Protein AF-A0A5N6YHR7-F1 (afdb_monomer_lite)

Sequence (343 aa):
MQEARAFCAVNVSSQAQQYRLMRVLEGVLKAPRHSANFYLGLWSAHRSRVFDTNGAVQSRIARLFQGRKLIEQEFQRFEYAGRVSLIFLTHDIEIIKAQNWKLAPGQSRQHAAVISIADHLNVEPEEIKKEWRRSRNYIRLLEECGPASLLELGTGVNWYWEKALSKQDVTLFIQFYKERKPSFASHTNDLNAVAGEIIIDGMLAYGWTLDAIRTGKTRLCNALAIHCPHLFRSPVTDMASPKILSPERGGLNQSKQSSLNDPPAFRTTVPSAHPNLEHFLGFELSGDWDLYLSHVPSDQHFLDESCLQTYLDSLEMGVSGNCNMELPVLEHSEREDNLQMEL

Structure (mmCIF, N/CA/C/O backbone):
data_AF-A0A5N6YHR7-F1
#
_entry.id   AF-A0A5N6YHR7-F1
#
loop_
_atom_site.group_PDB
_atom_site.id
_atom_site.type_symbol
_atom_site.label_atom_id
_atom_site.label_alt_id
_atom_site.label_comp_id
_atom_site.label_asym_id
_atom_site.label_entity_id
_atom_site.label_seq_id
_atom_site.pdbx_PDB_ins_code
_atom_site.Cartn_x
_atom_site.Cartn_y
_atom_site.Cartn_z
_atom_site.occupancy
_atom_site.B_iso_or_equiv
_atom_site.auth_seq_id
_atom_site.auth_comp_id
_atom_site.auth_asym_id
_atom_site.auth_atom_id
_atom_site.pdbx_PDB_model_num
ATOM 1 N N . MET A 1 1 ? 24.589 14.544 2.698 1.00 83.69 1 MET A N 1
ATOM 2 C CA . MET A 1 1 ? 23.765 15.489 1.895 1.00 83.69 1 MET A CA 1
ATOM 3 C C . MET A 1 1 ? 24.374 16.883 1.745 1.00 83.69 1 MET A C 1
ATOM 5 O O . MET A 1 1 ? 24.333 17.389 0.632 1.00 83.69 1 MET A O 1
ATOM 9 N N . GLN A 1 2 ? 24.911 17.528 2.792 1.00 86.19 2 GLN A N 1
ATOM 10 C CA . GLN A 1 2 ? 25.534 18.861 2.647 1.00 86.19 2 GLN A CA 1
ATOM 11 C C . GLN A 1 2 ? 26.745 18.842 1.694 1.00 86.19 2 GLN A C 1
ATOM 13 O O . GLN A 1 2 ? 26.786 19.634 0.760 1.00 86.19 2 GLN A O 1
ATOM 18 N N . GLU A 1 3 ? 27.647 17.871 1.850 1.00 88.00 3 GLU A N 1
ATOM 19 C CA . GLU A 1 3 ? 28.802 17.655 0.958 1.00 88.00 3 GLU A CA 1
ATOM 20 C C . GLU A 1 3 ? 28.390 17.481 -0.512 1.00 88.00 3 GLU A C 1
ATOM 22 O O . GLU A 1 3 ? 28.950 18.126 -1.391 1.00 88.00 3 GLU A O 1
ATOM 27 N N . ALA A 1 4 ? 27.348 16.685 -0.780 1.00 87.56 4 ALA A N 1
ATOM 28 C CA . ALA A 1 4 ? 26.799 16.497 -2.126 1.00 87.56 4 ALA A CA 1
ATOM 29 C C . ALA A 1 4 ? 26.308 17.817 -2.753 1.00 87.56 4 ALA A C 1
ATOM 31 O O . ALA A 1 4 ? 26.563 18.069 -3.928 1.00 87.56 4 ALA A O 1
ATOM 32 N N . ARG A 1 5 ? 25.663 18.694 -1.964 1.00 87.25 5 ARG A N 1
ATOM 33 C CA . ARG A 1 5 ? 25.255 20.032 -2.433 1.00 87.25 5 ARG A CA 1
ATOM 34 C C . ARG A 1 5 ? 26.459 20.914 -2.743 1.00 87.25 5 ARG A C 1
ATOM 36 O O . ARG A 1 5 ? 26.459 21.559 -3.785 1.00 87.25 5 ARG A O 1
ATOM 43 N N . ALA A 1 6 ? 27.473 20.925 -1.876 1.00 89.75 6 ALA A N 1
ATOM 44 C CA . ALA A 1 6 ? 28.703 21.681 -2.106 1.00 89.75 6 ALA A CA 1
ATOM 45 C C . ALA A 1 6 ? 29.429 21.193 -3.374 1.00 89.75 6 ALA A C 1
ATOM 47 O O . ALA A 1 6 ? 29.800 22.001 -4.221 1.00 89.75 6 ALA A O 1
ATOM 48 N N . PHE A 1 7 ? 29.535 19.874 -3.557 1.00 90.88 7 PHE A N 1
ATOM 49 C CA . PHE A 1 7 ? 30.111 19.263 -4.752 1.00 90.88 7 PHE A CA 1
ATOM 50 C C . PHE A 1 7 ? 29.360 19.673 -6.029 1.00 90.88 7 PHE A C 1
ATOM 52 O O . PHE A 1 7 ? 29.988 20.142 -6.978 1.00 90.88 7 PHE A O 1
ATOM 59 N N . CYS A 1 8 ? 28.027 19.565 -6.057 1.00 91.69 8 CYS A N 1
ATOM 60 C CA . CYS A 1 8 ? 27.238 19.993 -7.215 1.00 91.69 8 CYS A CA 1
ATOM 61 C C . CYS A 1 8 ? 27.333 21.504 -7.475 1.00 91.69 8 CYS A C 1
ATOM 63 O O . CYS A 1 8 ? 27.450 21.896 -8.629 1.00 91.69 8 CYS A O 1
ATOM 65 N N . ALA A 1 9 ? 27.320 22.345 -6.437 1.00 88.25 9 ALA A N 1
ATOM 66 C CA . ALA A 1 9 ? 27.404 23.799 -6.592 1.00 88.25 9 ALA A CA 1
ATOM 67 C C . ALA A 1 9 ? 28.749 24.268 -7.178 1.00 88.25 9 ALA A C 1
ATOM 69 O O . ALA A 1 9 ? 28.775 25.238 -7.928 1.00 88.25 9 ALA A O 1
ATOM 70 N N . VAL A 1 10 ? 29.851 23.574 -6.866 1.00 93.81 10 VAL A N 1
ATOM 71 C CA . VAL A 1 10 ? 31.190 23.877 -7.406 1.00 93.81 10 VAL A CA 1
ATOM 72 C C . VAL A 1 10 ? 31.374 23.351 -8.834 1.00 93.81 10 VAL A C 1
ATOM 74 O O . VAL A 1 10 ? 32.017 24.008 -9.645 1.00 93.81 10 VAL A O 1
ATOM 77 N N . ASN A 1 11 ? 30.824 22.175 -9.155 1.00 92.50 11 ASN A N 1
ATOM 78 C CA . ASN A 1 11 ? 31.124 21.470 -10.411 1.00 92.50 11 ASN A CA 1
ATOM 79 C C . ASN A 1 11 ? 30.055 21.631 -11.508 1.00 92.50 11 ASN A C 1
ATOM 81 O O . ASN A 1 11 ? 30.235 21.117 -12.610 1.00 92.50 11 ASN A O 1
ATOM 85 N N . VAL A 1 12 ? 28.921 22.282 -11.225 1.00 92.31 12 VAL A N 1
ATOM 86 C CA . VAL A 1 12 ? 27.776 22.352 -12.147 1.00 92.31 12 VAL A CA 1
ATOM 87 C C . VAL A 1 12 ? 27.151 23.742 -12.121 1.00 92.31 12 VAL A C 1
ATOM 89 O O . VAL A 1 12 ? 26.462 24.096 -11.171 1.00 92.31 12 VAL A O 1
ATOM 92 N N . SER A 1 13 ? 27.318 24.517 -13.192 1.00 89.25 13 SER A N 1
ATOM 93 C CA . SER A 1 13 ? 26.805 25.896 -13.263 1.00 89.25 13 SER A CA 1
ATOM 94 C C . SER A 1 13 ? 25.283 25.984 -13.454 1.00 89.25 13 SER A C 1
ATOM 96 O O . SER A 1 13 ? 24.659 26.955 -13.036 1.00 89.25 13 SER A O 1
ATOM 98 N N . SER A 1 14 ? 24.658 24.982 -14.086 1.00 94.31 14 SER A N 1
ATOM 99 C CA . SER A 1 14 ? 23.214 24.988 -14.364 1.00 94.31 14 SER A CA 1
ATOM 100 C C . SER A 1 14 ? 22.398 24.535 -13.152 1.00 94.31 14 SER A C 1
ATOM 102 O O . SER A 1 14 ? 22.475 23.376 -12.743 1.00 94.31 14 SER A O 1
ATOM 104 N N . GLN A 1 15 ? 21.534 25.408 -12.627 1.00 89.50 15 GLN A N 1
ATOM 105 C CA . GLN A 1 15 ? 20.644 25.100 -11.499 1.00 89.50 15 GLN A CA 1
ATOM 106 C C . GLN A 1 15 ? 19.708 23.906 -11.784 1.00 89.50 15 GLN A C 1
ATOM 108 O O . GLN A 1 15 ? 19.467 23.078 -10.905 1.00 89.50 15 GLN A O 1
ATOM 113 N N . ALA A 1 16 ? 19.227 23.757 -13.024 1.00 91.12 16 ALA A N 1
ATOM 114 C CA . ALA A 1 16 ? 18.403 22.613 -13.428 1.00 91.12 16 ALA A CA 1
ATOM 115 C C . ALA A 1 16 ? 19.199 21.293 -13.429 1.00 91.12 16 ALA A C 1
ATOM 117 O O . ALA A 1 16 ? 18.682 20.243 -13.044 1.00 91.12 16 ALA A O 1
ATOM 118 N N . GLN A 1 17 ? 20.476 21.338 -13.821 1.00 90.88 17 GLN A N 1
ATOM 119 C CA . GLN A 1 17 ? 21.367 20.178 -13.770 1.00 90.88 17 GLN A CA 1
ATOM 120 C C . GLN A 1 17 ? 21.782 19.847 -12.329 1.00 90.88 17 GLN A C 1
ATOM 122 O O . GLN A 1 17 ? 21.761 18.672 -11.964 1.00 90.88 17 GLN A O 1
ATOM 127 N N . GLN A 1 18 ? 22.062 20.855 -11.490 1.00 90.38 18 GLN A N 1
ATOM 128 C CA . GLN A 1 18 ? 22.261 20.677 -10.046 1.00 90.38 18 GLN A CA 1
ATOM 129 C C . GLN A 1 18 ? 21.050 19.978 -9.414 1.00 90.38 18 GLN A C 1
ATOM 131 O O . GLN A 1 18 ? 21.225 18.998 -8.698 1.00 90.38 18 GLN A O 1
ATOM 136 N N . TYR A 1 19 ? 19.822 20.422 -9.713 1.00 87.50 19 TYR A N 1
ATOM 137 C CA . TYR A 1 19 ? 18.599 19.799 -9.193 1.00 87.50 19 TYR A CA 1
ATOM 138 C C . TYR A 1 19 ? 18.493 18.314 -9.575 1.00 87.50 19 TYR A C 1
ATOM 140 O O . TYR A 1 19 ? 18.288 17.466 -8.702 1.00 87.50 19 TYR A O 1
ATOM 148 N N . ARG A 1 20 ? 18.694 17.977 -10.859 1.00 90.81 20 ARG A N 1
ATOM 149 C CA . ARG A 1 20 ? 18.670 16.582 -11.337 1.00 90.81 20 ARG A CA 1
ATOM 150 C C . ARG A 1 20 ? 19.750 15.721 -10.675 1.00 90.81 20 ARG A C 1
ATOM 152 O O . ARG A 1 20 ? 19.450 14.628 -10.204 1.00 90.81 20 ARG A O 1
ATOM 159 N N . LEU A 1 21 ? 20.984 16.216 -10.571 1.00 91.19 21 LEU A N 1
ATOM 160 C CA . LEU A 1 21 ? 22.074 15.491 -9.910 1.00 91.19 21 LEU A CA 1
ATOM 161 C C . LEU A 1 21 ? 21.823 15.313 -8.411 1.00 91.19 21 LEU A C 1
ATOM 163 O O . LEU A 1 21 ? 22.047 14.227 -7.882 1.00 91.19 21 LEU A O 1
ATOM 167 N N . MET A 1 22 ? 21.281 16.326 -7.732 1.00 91.38 22 MET A N 1
ATOM 168 C CA . MET A 1 22 ? 20.913 16.219 -6.322 1.00 91.38 22 MET A CA 1
ATOM 169 C C . MET A 1 22 ? 19.834 15.157 -6.076 1.00 91.38 22 MET A C 1
ATOM 171 O O . MET A 1 22 ? 19.934 14.452 -5.075 1.00 91.38 22 MET A O 1
ATOM 175 N N . ARG A 1 23 ? 18.860 14.981 -6.983 1.00 86.00 23 ARG A N 1
ATOM 176 C CA . ARG A 1 23 ? 17.868 13.885 -6.912 1.00 86.00 23 ARG A CA 1
ATOM 177 C C . ARG A 1 23 ? 18.514 12.498 -7.020 1.00 86.00 23 ARG A C 1
ATOM 179 O O . ARG A 1 23 ? 18.159 11.601 -6.254 1.00 86.00 23 ARG A O 1
ATOM 186 N N . VAL A 1 24 ? 19.477 12.327 -7.932 1.00 90.50 24 VAL A N 1
ATOM 187 C CA . VAL A 1 24 ? 20.220 11.063 -8.107 1.00 90.50 24 VAL A CA 1
ATOM 188 C C . VAL A 1 24 ? 21.101 10.773 -6.889 1.00 90.50 24 VAL A C 1
ATOM 190 O O . VAL A 1 24 ? 21.035 9.680 -6.330 1.00 90.50 24 VAL A O 1
ATOM 193 N N . LEU A 1 25 ? 21.875 11.759 -6.424 1.00 91.12 25 LEU A N 1
ATOM 194 C CA . LEU A 1 25 ? 22.736 11.627 -5.244 1.00 91.12 25 LEU A CA 1
ATOM 195 C C . LEU A 1 25 ? 21.926 11.355 -3.972 1.00 91.12 25 LEU A C 1
ATOM 197 O O . LEU A 1 25 ? 22.336 10.538 -3.152 1.00 91.12 25 LEU A O 1
ATOM 201 N N . GLU A 1 26 ? 20.762 11.987 -3.814 1.00 87.75 26 GLU A N 1
ATOM 202 C CA . GLU A 1 26 ? 19.839 11.696 -2.716 1.00 87.75 26 GLU A CA 1
ATOM 203 C C . GLU A 1 26 ? 19.343 10.243 -2.750 1.00 87.75 26 GLU A C 1
ATOM 205 O O . GLU A 1 26 ? 19.260 9.615 -1.697 1.00 87.75 26 GLU A O 1
ATOM 210 N N . GLY A 1 27 ? 19.083 9.694 -3.942 1.00 84.75 27 GLY A N 1
ATOM 211 C CA . GLY A 1 27 ? 18.773 8.275 -4.130 1.00 84.75 27 GLY A CA 1
ATOM 212 C C . GLY A 1 27 ? 19.913 7.368 -3.686 1.00 84.75 27 GLY A C 1
ATOM 213 O O . GLY A 1 27 ? 19.742 6.567 -2.775 1.00 84.75 27 GLY A O 1
ATOM 214 N N . VAL A 1 28 ? 21.106 7.543 -4.262 1.00 88.38 28 VAL A N 1
ATOM 215 C CA . VAL A 1 28 ? 22.291 6.712 -3.962 1.00 88.38 28 VAL A CA 1
ATOM 216 C C . VAL A 1 28 ? 22.690 6.765 -2.480 1.00 88.38 28 VAL A C 1
ATOM 218 O O . VAL A 1 28 ? 23.131 5.761 -1.917 1.00 88.38 28 VAL A O 1
ATOM 221 N N . LEU A 1 29 ? 22.543 7.923 -1.830 1.00 86.88 29 LEU A N 1
ATOM 222 C CA . LEU A 1 29 ? 22.877 8.092 -0.414 1.00 86.88 29 LEU A CA 1
ATOM 223 C C . LEU A 1 29 ? 21.841 7.476 0.532 1.00 86.88 29 LEU A C 1
ATOM 225 O O . LEU A 1 29 ? 22.218 7.073 1.630 1.00 86.88 29 LEU A O 1
ATOM 229 N N . LYS A 1 30 ? 20.569 7.398 0.128 1.00 84.56 30 LYS A N 1
ATOM 230 C CA . LYS A 1 30 ? 19.500 6.789 0.932 1.00 84.56 30 LYS A CA 1
ATOM 231 C C . LYS A 1 30 ? 19.239 5.317 0.599 1.00 84.56 30 LYS A C 1
ATOM 233 O O . LYS A 1 30 ? 18.628 4.642 1.415 1.00 84.56 30 LYS A O 1
ATOM 238 N N . ALA A 1 31 ? 19.671 4.831 -0.566 1.00 85.56 31 ALA A N 1
ATOM 239 C CA . ALA A 1 31 ? 19.381 3.484 -1.055 1.00 85.56 31 ALA A CA 1
ATOM 240 C C . ALA A 1 31 ? 19.722 2.392 -0.014 1.00 85.56 31 ALA A C 1
ATOM 242 O O . ALA A 1 31 ? 20.832 2.417 0.539 1.00 85.56 31 ALA A O 1
ATOM 243 N N . PRO A 1 32 ? 18.817 1.419 0.230 1.00 84.44 32 PRO A N 1
ATOM 244 C CA . PRO A 1 32 ? 19.073 0.308 1.139 1.00 84.44 32 PRO A CA 1
ATOM 245 C C . PRO A 1 32 ? 20.357 -0.449 0.781 1.00 84.44 32 PRO A C 1
ATOM 247 O O . PRO A 1 32 ? 20.644 -0.738 -0.384 1.00 84.44 32 PRO A O 1
ATOM 250 N N . ARG A 1 33 ? 21.156 -0.772 1.801 1.00 88.31 33 ARG A N 1
ATOM 251 C CA . ARG A 1 33 ? 22.432 -1.481 1.643 1.00 88.31 33 ARG A CA 1
ATOM 252 C C . ARG A 1 33 ? 22.211 -2.981 1.791 1.00 88.31 33 ARG A C 1
ATOM 254 O O . ARG A 1 33 ? 22.349 -3.531 2.877 1.00 88.31 33 ARG A O 1
ATOM 261 N N . HIS A 1 34 ? 21.860 -3.631 0.686 1.00 88.69 34 HIS A N 1
ATOM 262 C CA . HIS A 1 34 ? 21.713 -5.083 0.647 1.00 88.69 34 HIS A CA 1
ATOM 263 C C . HIS A 1 34 ? 23.073 -5.800 0.674 1.00 88.69 34 HIS A C 1
ATOM 265 O O . HIS A 1 34 ? 24.096 -5.264 0.240 1.00 88.69 34 HIS A O 1
ATOM 271 N N . SER A 1 35 ? 23.083 -7.036 1.177 1.00 90.75 35 SER A N 1
ATOM 272 C CA . SER A 1 35 ? 24.271 -7.896 1.201 1.00 90.75 35 SER A CA 1
ATOM 273 C C . SER A 1 35 ? 24.615 -8.434 -0.195 1.00 90.75 35 SER A C 1
ATOM 275 O O . SER A 1 35 ? 23.770 -8.471 -1.088 1.00 90.75 35 SER A O 1
ATOM 277 N N . ALA A 1 36 ? 25.843 -8.928 -0.390 1.00 89.56 36 ALA A N 1
ATOM 278 C CA . ALA A 1 36 ? 26.239 -9.567 -1.652 1.00 89.56 36 ALA A CA 1
ATOM 279 C C . ALA A 1 36 ? 25.299 -10.727 -2.050 1.00 89.56 36 ALA A C 1
ATOM 281 O O . ALA A 1 36 ? 24.962 -10.875 -3.223 1.00 89.56 36 ALA A O 1
ATOM 282 N N . ASN A 1 37 ? 24.811 -11.496 -1.068 1.00 86.31 37 ASN A N 1
ATOM 283 C CA . ASN A 1 37 ? 23.910 -12.631 -1.285 1.00 86.31 37 ASN A CA 1
ATOM 284 C C . ASN A 1 37 ? 22.562 -12.220 -1.898 1.00 86.31 37 ASN A C 1
ATOM 286 O O . ASN A 1 37 ? 22.027 -12.962 -2.718 1.00 86.31 37 ASN A O 1
ATOM 290 N N . PHE A 1 38 ? 22.048 -11.031 -1.567 1.00 86.25 38 PHE A N 1
ATOM 291 C CA . PHE A 1 38 ? 20.840 -10.485 -2.194 1.00 86.25 38 PHE A CA 1
ATOM 292 C C . PHE A 1 38 ? 21.028 -10.326 -3.711 1.00 86.25 38 PHE A C 1
ATOM 294 O O . PHE A 1 38 ? 20.208 -10.790 -4.499 1.00 86.25 38 PHE A O 1
ATOM 301 N N . TYR A 1 39 ? 22.160 -9.755 -4.135 1.00 85.31 39 TYR A N 1
ATOM 302 C CA . TYR A 1 39 ? 22.472 -9.563 -5.555 1.00 85.31 39 TYR A CA 1
ATOM 303 C C . TYR A 1 39 ? 22.789 -10.875 -6.288 1.00 85.31 39 TYR A C 1
ATOM 305 O O . TYR A 1 39 ? 22.445 -11.011 -7.461 1.00 85.31 39 TYR A O 1
ATOM 313 N N . LEU A 1 40 ? 23.375 -11.870 -5.609 1.00 83.81 40 LEU A N 1
ATOM 314 C CA . LEU A 1 40 ? 23.537 -13.226 -6.161 1.00 83.81 40 LEU A CA 1
ATOM 315 C C . LEU A 1 40 ? 22.180 -13.906 -6.441 1.00 83.81 40 LEU A C 1
ATOM 317 O O . LEU A 1 40 ? 22.086 -14.743 -7.339 1.00 83.81 40 LEU A O 1
ATOM 321 N N . GLY A 1 41 ? 21.124 -13.517 -5.718 1.00 79.12 41 GLY A N 1
ATOM 322 C CA . GLY A 1 41 ? 19.752 -13.986 -5.921 1.00 79.12 41 GLY A CA 1
ATOM 323 C C . GLY A 1 41 ? 19.056 -13.454 -7.182 1.00 79.12 41 GLY A C 1
ATOM 324 O O . GLY A 1 41 ? 18.096 -14.073 -7.645 1.00 79.12 41 GLY A O 1
ATOM 325 N N . LEU A 1 42 ? 19.547 -12.352 -7.772 1.00 79.00 42 LEU A N 1
ATOM 326 C CA . LEU A 1 42 ? 18.845 -11.562 -8.801 1.00 79.00 42 LEU A CA 1
ATOM 327 C C . LEU A 1 42 ? 18.339 -12.390 -9.995 1.00 79.00 42 LEU A C 1
ATOM 329 O O . LEU A 1 42 ? 17.267 -12.123 -10.532 1.00 79.00 42 LEU A O 1
ATOM 333 N N . TRP A 1 43 ? 19.101 -13.410 -10.398 1.00 78.06 43 TRP A N 1
ATOM 334 C CA . TRP A 1 43 ? 18.771 -14.274 -11.533 1.00 78.06 43 TRP A CA 1
ATOM 335 C C . TRP A 1 43 ? 18.458 -15.722 -11.151 1.00 78.06 43 TRP A C 1
ATOM 337 O O . TRP A 1 43 ? 18.248 -16.524 -12.056 1.00 78.06 43 TRP A O 1
ATOM 347 N N . SER A 1 44 ? 18.462 -16.099 -9.868 1.00 67.62 44 SER A N 1
ATOM 348 C CA . SER A 1 44 ? 18.310 -17.506 -9.460 1.00 67.62 44 SER A CA 1
ATOM 349 C C . SER A 1 44 ? 16.863 -17.880 -9.136 1.00 67.62 44 SER A C 1
ATOM 351 O O . SER A 1 44 ? 16.383 -18.896 -9.633 1.00 67.62 44 SER A O 1
ATOM 353 N N . ALA A 1 45 ? 16.139 -17.046 -8.382 1.00 63.91 45 ALA A N 1
ATOM 354 C CA . ALA A 1 45 ? 14.792 -17.368 -7.899 1.00 63.91 45 ALA A CA 1
ATOM 355 C C . ALA A 1 45 ? 13.733 -17.470 -9.016 1.00 63.91 45 ALA A C 1
ATOM 357 O O . ALA A 1 45 ? 12.791 -18.259 -8.923 1.00 63.91 45 ALA A O 1
ATOM 358 N N . HIS A 1 46 ? 13.870 -16.670 -10.081 1.00 68.38 46 HIS A N 1
ATOM 359 C CA 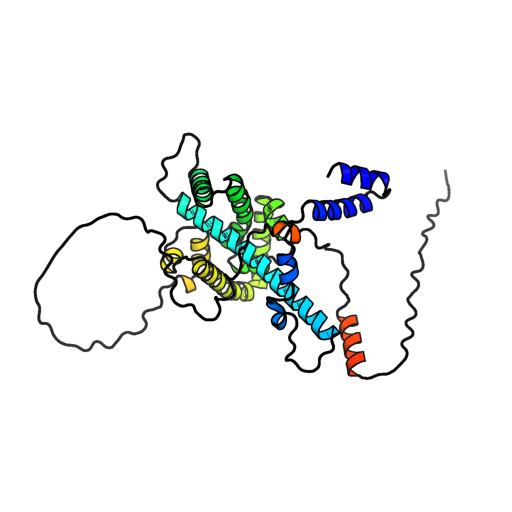. HIS A 1 46 ? 12.824 -16.495 -11.101 1.00 68.38 46 HIS A CA 1
ATOM 360 C C . HIS A 1 46 ? 13.334 -16.604 -12.547 1.00 68.38 46 HIS A C 1
ATOM 362 O O . HIS A 1 46 ? 12.651 -16.167 -13.472 1.00 68.38 46 HIS A O 1
ATOM 368 N N . ARG A 1 47 ? 14.508 -17.216 -12.777 1.00 76.19 47 ARG A N 1
ATOM 369 C CA . ARG A 1 47 ? 15.153 -17.270 -14.106 1.00 76.19 47 ARG A CA 1
ATOM 370 C C . ARG A 1 47 ? 14.222 -17.731 -15.225 1.00 76.19 47 ARG A C 1
ATOM 372 O O . ARG A 1 47 ? 14.119 -17.060 -16.242 1.00 76.19 47 ARG A O 1
ATOM 379 N N . SER A 1 48 ? 13.555 -18.863 -15.012 1.00 75.50 48 SER A N 1
ATOM 380 C CA . SER A 1 48 ? 12.638 -19.500 -15.964 1.00 75.50 48 SER A CA 1
ATOM 381 C C . SER A 1 48 ? 11.290 -18.788 -16.086 1.00 75.50 48 SER A C 1
ATOM 383 O O . SER A 1 48 ? 10.574 -19.026 -17.049 1.00 75.50 48 SER A O 1
ATOM 385 N N . ARG A 1 49 ? 10.943 -17.914 -15.130 1.00 71.69 49 ARG A N 1
ATOM 386 C CA . ARG A 1 49 ? 9.727 -17.084 -15.165 1.00 71.69 49 ARG A CA 1
ATOM 387 C C . ARG A 1 49 ? 9.946 -15.802 -15.955 1.00 71.69 49 ARG A C 1
ATOM 389 O O . ARG A 1 49 ? 9.067 -15.388 -16.692 1.00 71.69 49 ARG A O 1
ATOM 396 N N . VAL A 1 50 ? 11.119 -15.189 -15.798 1.00 76.38 50 VAL A N 1
ATOM 397 C CA . VAL A 1 50 ? 11.497 -13.943 -16.478 1.00 76.38 50 VAL A CA 1
ATOM 398 C C . VAL A 1 50 ? 12.008 -14.219 -17.893 1.00 76.38 50 VAL A C 1
ATOM 400 O O . VAL A 1 50 ? 11.643 -13.524 -18.834 1.00 76.38 50 VAL A O 1
ATOM 403 N N . PHE A 1 51 ? 12.848 -15.239 -18.063 1.00 78.56 51 PHE A N 1
ATOM 404 C CA . PHE A 1 51 ? 13.444 -15.607 -19.343 1.00 78.56 51 PHE A CA 1
ATOM 405 C C . PHE A 1 51 ? 13.101 -17.060 -19.667 1.00 78.56 51 PHE A C 1
ATOM 407 O O . PHE A 1 51 ? 13.939 -17.951 -19.512 1.00 78.56 51 PHE A O 1
ATOM 414 N N . ASP A 1 52 ? 11.863 -17.289 -20.108 1.00 68.50 52 ASP A N 1
ATOM 415 C CA . ASP A 1 52 ? 11.439 -18.609 -20.571 1.00 68.50 52 ASP A CA 1
ATOM 416 C C . ASP A 1 52 ? 12.357 -19.110 -21.700 1.00 68.50 52 ASP A C 1
ATOM 418 O O . ASP A 1 52 ? 12.685 -18.394 -22.653 1.00 68.50 52 ASP A O 1
ATOM 422 N N . THR A 1 53 ? 12.807 -20.353 -21.557 1.00 64.69 53 THR A N 1
ATOM 423 C CA . THR A 1 53 ? 13.667 -21.067 -22.506 1.00 64.69 53 THR A CA 1
ATOM 424 C C . THR A 1 53 ? 12.909 -22.105 -23.326 1.00 64.69 53 THR A C 1
ATOM 426 O O . THR A 1 53 ? 13.514 -22.713 -24.204 1.00 64.69 53 THR A O 1
ATOM 429 N N . ASN A 1 54 ? 11.625 -22.328 -23.033 1.00 61.34 54 ASN A N 1
ATOM 430 C CA . ASN A 1 54 ? 10.850 -23.462 -23.534 1.00 61.34 54 ASN A CA 1
ATOM 431 C C . ASN A 1 54 ? 9.927 -23.099 -24.711 1.00 61.34 54 ASN A C 1
ATOM 433 O O . ASN A 1 54 ? 9.403 -23.994 -25.373 1.00 61.34 54 ASN A O 1
ATOM 437 N N . GLY A 1 55 ? 9.744 -21.807 -24.999 1.00 58.19 55 GLY A N 1
ATOM 438 C CA . GLY A 1 55 ? 9.143 -21.342 -26.248 1.00 58.19 55 GLY A CA 1
ATOM 439 C C . GLY A 1 55 ? 9.996 -21.657 -27.488 1.00 58.19 55 GLY A C 1
ATOM 440 O O . GLY A 1 55 ? 11.169 -22.022 -27.392 1.00 58.19 55 GLY A O 1
ATOM 441 N N . ALA A 1 56 ? 9.405 -21.469 -28.676 1.00 60.69 56 ALA A N 1
ATOM 442 C CA . ALA A 1 56 ? 10.105 -21.546 -29.965 1.00 60.69 56 ALA A CA 1
ATOM 443 C C . ALA A 1 56 ? 11.377 -20.672 -29.985 1.00 60.69 56 ALA A C 1
ATOM 445 O O . ALA A 1 56 ? 11.525 -19.790 -29.140 1.00 60.69 56 ALA A O 1
ATOM 446 N N . VAL A 1 57 ? 12.284 -20.892 -30.952 1.00 63.81 57 VAL A N 1
ATOM 447 C CA . VAL A 1 57 ? 13.624 -20.262 -31.030 1.00 63.81 57 VAL A CA 1
ATOM 448 C C . VAL A 1 57 ? 13.551 -18.741 -31.256 1.00 63.81 57 VAL A C 1
ATOM 450 O O . VAL A 1 57 ? 13.895 -18.208 -32.306 1.00 63.81 57 VAL A O 1
ATOM 453 N N . GLN A 1 58 ? 13.123 -18.017 -30.228 1.00 66.06 58 GLN A N 1
ATOM 454 C CA . GLN A 1 58 ? 13.135 -16.571 -30.160 1.00 66.06 58 GLN A CA 1
ATOM 455 C C . GLN A 1 58 ? 14.584 -16.090 -30.121 1.00 66.06 58 GLN A C 1
ATOM 457 O O . GLN A 1 58 ? 15.466 -16.727 -29.524 1.00 66.06 58 GLN A O 1
ATOM 462 N N . SER A 1 59 ? 14.839 -14.924 -30.710 1.00 80.25 59 SER A N 1
ATOM 463 C CA . SER A 1 59 ? 16.144 -14.288 -30.587 1.00 80.25 59 SER A CA 1
ATOM 464 C C . SER A 1 59 ? 16.458 -13.993 -29.111 1.00 80.25 59 SER A C 1
ATOM 466 O O . SER A 1 59 ? 15.569 -13.796 -28.276 1.00 80.25 59 SER A O 1
ATOM 468 N N . ARG A 1 60 ? 17.751 -13.921 -28.767 1.00 84.44 60 ARG A N 1
ATOM 469 C CA . ARG A 1 60 ? 18.192 -13.494 -27.424 1.00 84.44 60 ARG A CA 1
ATOM 470 C C . ARG A 1 60 ? 17.607 -12.124 -27.042 1.00 84.44 60 ARG A C 1
ATOM 472 O O . ARG A 1 60 ? 17.371 -11.872 -25.866 1.00 84.44 60 ARG A O 1
ATOM 479 N N . ILE A 1 61 ? 17.382 -11.264 -28.037 1.00 85.00 61 ILE A N 1
ATOM 480 C CA . ILE A 1 61 ? 16.817 -9.921 -27.881 1.00 85.00 61 ILE A CA 1
ATOM 481 C C . ILE A 1 61 ? 15.324 -10.004 -27.537 1.00 85.00 61 ILE A C 1
ATOM 483 O O . ILE A 1 61 ? 14.908 -9.385 -26.562 1.00 85.00 61 ILE A O 1
ATOM 487 N N . ALA A 1 62 ? 14.539 -10.821 -28.247 1.00 83.94 62 ALA A N 1
ATOM 488 C CA . ALA A 1 62 ? 13.114 -11.005 -27.963 1.00 83.94 62 ALA A CA 1
ATOM 489 C C . ALA A 1 62 ? 12.871 -11.501 -26.524 1.00 83.94 62 ALA A C 1
ATOM 491 O O . ALA A 1 62 ? 12.097 -10.886 -25.789 1.00 83.94 62 ALA A O 1
ATOM 492 N N . ARG A 1 63 ? 13.627 -12.515 -26.065 1.00 84.75 63 ARG A N 1
ATOM 493 C CA . ARG A 1 63 ? 13.573 -12.969 -24.660 1.00 84.75 63 ARG A CA 1
ATOM 494 C C . ARG A 1 63 ? 13.931 -11.866 -23.660 1.00 84.75 63 ARG A C 1
ATOM 496 O O . ARG A 1 63 ? 13.304 -11.785 -22.609 1.00 84.75 63 ARG A O 1
ATOM 503 N N . LEU A 1 64 ? 14.911 -11.010 -23.967 1.00 85.75 64 LEU A N 1
ATOM 504 C CA . LEU A 1 64 ? 15.279 -9.888 -23.096 1.00 85.75 64 LEU A CA 1
ATOM 505 C C . LEU A 1 64 ? 14.143 -8.861 -22.982 1.00 85.75 64 LEU A C 1
ATOM 507 O O . LEU A 1 64 ? 13.811 -8.450 -21.872 1.00 85.75 64 LEU A O 1
ATOM 511 N N . PHE A 1 65 ? 13.536 -8.456 -24.100 1.00 87.25 65 PHE A N 1
ATOM 512 C CA . PHE A 1 65 ? 12.416 -7.509 -24.088 1.00 87.25 65 PHE A CA 1
ATOM 513 C C . PHE A 1 65 ? 11.186 -8.081 -23.376 1.00 87.25 65 PHE A C 1
ATOM 515 O O . PHE A 1 65 ? 10.591 -7.382 -22.555 1.00 87.25 65 PHE A O 1
ATOM 522 N N . GLN A 1 66 ? 10.849 -9.353 -23.612 1.00 85.81 66 GLN A N 1
ATOM 523 C CA . GLN A 1 66 ? 9.740 -10.004 -22.916 1.00 85.81 66 GLN A CA 1
ATOM 524 C C . GLN A 1 66 ? 10.007 -10.129 -21.410 1.00 85.81 66 GLN A C 1
ATOM 526 O O . GLN A 1 66 ? 9.148 -9.774 -20.607 1.00 85.81 66 GLN A O 1
ATOM 531 N N . GLY A 1 67 ? 11.216 -10.533 -21.010 1.00 86.12 67 GLY A N 1
ATOM 532 C CA . GLY A 1 67 ? 11.588 -10.601 -19.596 1.00 86.12 67 GLY A CA 1
ATOM 533 C C . GLY A 1 67 ? 11.578 -9.242 -18.899 1.00 86.12 67 GLY A C 1
ATOM 534 O O . GLY A 1 67 ? 11.143 -9.151 -17.754 1.00 86.12 67 GLY A O 1
ATOM 535 N N . ARG A 1 68 ? 11.953 -8.156 -19.592 1.00 88.31 68 ARG A N 1
ATOM 536 C CA . ARG A 1 68 ? 11.782 -6.791 -19.066 1.00 88.31 68 ARG A CA 1
ATOM 537 C C . ARG A 1 68 ? 10.309 -6.434 -18.842 1.00 88.31 68 ARG A C 1
ATOM 539 O O . ARG A 1 68 ? 10.004 -5.877 -17.794 1.00 88.31 68 ARG A O 1
ATOM 546 N N . LYS A 1 69 ? 9.406 -6.779 -19.772 1.00 87.88 69 LYS A N 1
ATOM 547 C CA . LYS A 1 69 ? 7.954 -6.574 -19.592 1.00 87.88 69 LYS A CA 1
ATOM 548 C C . LYS A 1 69 ? 7.406 -7.371 -18.399 1.00 87.88 69 LYS A C 1
ATOM 550 O O . LYS A 1 69 ? 6.578 -6.849 -17.665 1.00 87.88 69 LYS A O 1
ATOM 555 N N . LEU A 1 70 ? 7.892 -8.594 -18.174 1.00 87.38 70 LEU A N 1
ATOM 556 C CA . LEU A 1 70 ? 7.487 -9.421 -17.030 1.00 87.38 70 LEU A CA 1
ATOM 557 C C . LEU A 1 70 ? 8.004 -8.870 -15.690 1.00 87.38 70 LEU A C 1
ATOM 559 O O . LEU A 1 70 ? 7.236 -8.802 -14.739 1.00 87.38 70 LEU A O 1
ATOM 563 N N . ILE A 1 71 ? 9.265 -8.421 -15.617 1.00 87.75 71 ILE A N 1
ATOM 564 C CA . ILE A 1 71 ? 9.808 -7.746 -14.419 1.00 87.75 71 ILE A CA 1
ATOM 565 C C . ILE A 1 71 ? 8.971 -6.509 -14.072 1.00 87.75 71 ILE A C 1
ATOM 567 O O . ILE A 1 71 ? 8.622 -6.315 -12.911 1.00 87.75 71 ILE A O 1
ATOM 571 N N . GLU A 1 72 ? 8.630 -5.699 -15.076 1.00 87.38 72 GLU A N 1
ATOM 572 C CA . GLU A 1 72 ? 7.778 -4.521 -14.908 1.00 87.38 72 GLU A CA 1
ATOM 573 C C . GLU A 1 72 ? 6.386 -4.912 -14.380 1.00 87.38 72 GLU A C 1
ATOM 575 O O . GLU A 1 72 ? 5.937 -4.376 -13.375 1.00 87.38 72 GLU A O 1
ATOM 580 N N . GLN A 1 73 ? 5.725 -5.914 -14.969 1.00 86.38 73 GLN A N 1
ATOM 581 C CA . GLN A 1 73 ? 4.417 -6.388 -14.493 1.00 86.38 73 GLN A CA 1
ATOM 582 C C . GLN A 1 73 ? 4.448 -6.906 -13.044 1.00 86.38 73 GLN A C 1
ATOM 584 O O . GLN A 1 73 ? 3.535 -6.609 -12.273 1.00 86.38 73 GLN A O 1
ATOM 589 N N . GLU A 1 74 ? 5.488 -7.643 -12.644 1.00 86.62 74 GLU A N 1
ATOM 590 C CA . GLU A 1 74 ? 5.654 -8.082 -11.251 1.00 86.62 74 GLU A CA 1
ATOM 591 C C . GLU A 1 74 ? 5.907 -6.902 -10.304 1.00 86.62 74 GLU A C 1
ATOM 593 O O . GLU A 1 74 ? 5.314 -6.838 -9.230 1.00 86.62 74 GLU A O 1
ATOM 598 N N . PHE A 1 75 ? 6.709 -5.916 -10.709 1.00 86.06 75 PHE A N 1
ATOM 599 C CA . PHE A 1 75 ? 6.908 -4.683 -9.944 1.00 86.06 75 PHE A CA 1
ATOM 600 C C . PHE A 1 75 ? 5.584 -3.935 -9.700 1.00 86.06 75 PHE A C 1
ATOM 602 O O . PHE A 1 75 ? 5.295 -3.537 -8.570 1.00 86.06 75 PHE A O 1
ATOM 609 N N . GLN A 1 76 ? 4.724 -3.835 -10.717 1.00 87.69 76 GLN A N 1
ATOM 610 C CA . GLN A 1 76 ? 3.391 -3.232 -10.590 1.00 87.69 76 GLN A CA 1
ATOM 611 C C . GLN A 1 76 ? 2.468 -4.044 -9.656 1.00 87.69 76 GLN A C 1
ATOM 613 O O . GLN A 1 76 ? 1.728 -3.465 -8.856 1.00 87.69 76 GLN A O 1
ATOM 618 N N . ARG A 1 77 ? 2.550 -5.385 -9.685 1.00 87.38 77 ARG A N 1
ATOM 619 C CA . ARG A 1 77 ? 1.854 -6.268 -8.724 1.00 87.38 77 ARG A CA 1
ATOM 620 C C . ARG A 1 77 ? 2.330 -6.034 -7.288 1.00 87.38 77 ARG A C 1
ATOM 622 O O . ARG A 1 77 ? 1.497 -5.967 -6.383 1.00 87.38 77 ARG A O 1
ATOM 629 N N . PHE A 1 78 ? 3.634 -5.853 -7.072 1.00 88.19 78 PHE A N 1
ATOM 630 C CA . PHE A 1 78 ? 4.184 -5.535 -5.751 1.00 88.19 78 PHE A CA 1
ATOM 631 C C . PHE A 1 78 ? 3.785 -4.138 -5.255 1.00 88.19 78 PHE A C 1
ATOM 633 O O . PHE A 1 78 ? 3.498 -3.998 -4.066 1.00 88.19 78 PHE A O 1
ATOM 640 N N . GLU A 1 79 ? 3.672 -3.124 -6.125 1.00 88.81 79 GLU A N 1
ATOM 641 C CA . GLU A 1 79 ? 3.113 -1.823 -5.718 1.00 88.81 79 GLU A CA 1
ATOM 642 C C . GLU A 1 79 ? 1.672 -1.961 -5.202 1.00 88.81 79 GLU A C 1
ATOM 644 O 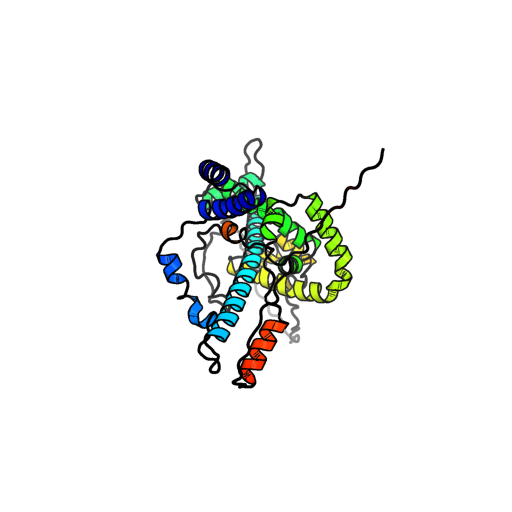O . GLU A 1 79 ? 1.339 -1.382 -4.166 1.00 88.81 79 GLU A O 1
ATOM 649 N N . TYR A 1 80 ? 0.823 -2.754 -5.868 1.00 88.56 80 TYR A N 1
ATOM 650 C CA . TYR A 1 80 ? -0.531 -3.030 -5.376 1.00 88.56 80 TYR A CA 1
ATOM 651 C C . TYR A 1 80 ? -0.522 -3.804 -4.049 1.00 88.56 80 TYR A C 1
ATOM 653 O O . TYR A 1 80 ? -1.206 -3.405 -3.104 1.00 88.56 80 TYR A O 1
ATOM 661 N N . ALA A 1 81 ? 0.290 -4.861 -3.938 1.00 91.50 81 ALA A N 1
ATOM 662 C CA . ALA A 1 81 ? 0.430 -5.628 -2.699 1.00 91.50 81 ALA A CA 1
ATOM 663 C C . ALA A 1 81 ? 0.881 -4.742 -1.519 1.00 91.50 81 ALA A C 1
ATOM 665 O O . ALA A 1 81 ? 0.373 -4.897 -0.410 1.00 91.50 81 ALA A O 1
ATOM 666 N N . GLY A 1 82 ? 1.755 -3.757 -1.765 1.00 92.38 82 GLY A N 1
ATOM 667 C CA . GLY A 1 82 ? 2.155 -2.746 -0.781 1.00 92.38 82 GLY A CA 1
ATOM 668 C C . GLY A 1 82 ? 1.003 -1.846 -0.311 1.00 92.38 82 GLY A C 1
ATOM 669 O O . GLY A 1 82 ? 0.887 -1.559 0.879 1.00 92.38 82 GLY A O 1
ATOM 670 N N . ARG A 1 83 ? 0.085 -1.444 -1.203 1.00 93.88 83 ARG A N 1
ATOM 671 C CA . ARG A 1 83 ? -1.132 -0.698 -0.808 1.00 93.88 83 ARG A CA 1
ATOM 672 C C . ARG A 1 83 ? -2.035 -1.539 0.091 1.00 93.88 83 ARG A C 1
ATOM 674 O O . ARG A 1 83 ? -2.579 -1.033 1.073 1.00 93.88 83 ARG A O 1
ATOM 681 N N . VAL A 1 84 ? -2.193 -2.818 -0.250 1.00 94.12 84 VAL A N 1
ATOM 682 C CA . VAL A 1 84 ? -3.050 -3.763 0.477 1.00 94.12 84 VAL A CA 1
ATOM 683 C C . VAL A 1 84 ? -2.455 -4.126 1.844 1.00 94.12 84 VAL A C 1
ATOM 685 O O . VAL A 1 84 ? -3.187 -4.125 2.833 1.00 94.12 84 VAL A O 1
ATOM 688 N N . SER A 1 85 ? -1.139 -4.326 1.964 1.00 95.25 85 SER A N 1
ATOM 689 C CA . SER A 1 85 ? -0.496 -4.622 3.256 1.00 95.25 85 SER A CA 1
ATOM 690 C C . SER A 1 85 ? -0.597 -3.457 4.252 1.00 95.25 85 SER A C 1
ATOM 692 O O . SER A 1 85 ? -0.883 -3.672 5.431 1.00 95.25 85 SER A O 1
ATOM 694 N N . LEU A 1 86 ? -0.492 -2.206 3.784 1.00 95.88 86 LEU A N 1
ATOM 695 C CA . LEU A 1 86 ? -0.763 -1.011 4.597 1.00 95.88 86 LEU A CA 1
ATOM 696 C C . LEU A 1 86 ? -2.222 -0.957 5.096 1.00 95.88 86 LEU A C 1
ATOM 698 O O . LEU A 1 86 ? -2.505 -0.445 6.187 1.00 95.88 86 LEU A O 1
ATOM 702 N N . ILE A 1 87 ? -3.164 -1.488 4.315 1.00 96.38 87 ILE A N 1
ATOM 703 C CA . ILE A 1 87 ? -4.571 -1.622 4.705 1.00 96.38 87 ILE A CA 1
ATOM 704 C C . ILE A 1 87 ? -4.758 -2.751 5.733 1.00 96.38 87 ILE A C 1
ATOM 706 O O . ILE A 1 87 ? -5.496 -2.544 6.697 1.00 96.38 87 ILE A O 1
ATOM 710 N N . PHE A 1 88 ? -4.044 -3.875 5.618 1.00 96.88 88 PHE A N 1
ATOM 711 C CA . PHE A 1 88 ? -4.043 -4.941 6.633 1.00 96.88 88 PHE A CA 1
ATOM 712 C C . PHE A 1 88 ? -3.490 -4.452 7.978 1.00 96.88 88 PHE A C 1
ATOM 714 O O . PHE A 1 88 ? -4.164 -4.586 8.994 1.00 96.88 88 PHE A O 1
ATOM 721 N N . LEU A 1 89 ? -2.359 -3.737 7.989 1.00 95.94 89 LEU A N 1
ATOM 722 C CA . LEU A 1 89 ? -1.847 -3.091 9.207 1.00 95.94 89 LEU A CA 1
ATOM 723 C C . LEU A 1 89 ? -2.891 -2.154 9.848 1.00 95.94 89 LEU A C 1
ATOM 725 O O . LEU A 1 89 ? -3.002 -2.051 11.068 1.00 95.94 89 LEU A O 1
ATOM 729 N N . THR A 1 90 ? -3.688 -1.466 9.029 1.00 96.44 90 THR A N 1
ATOM 730 C CA . THR A 1 90 ? -4.753 -0.576 9.519 1.00 96.44 90 THR A CA 1
ATOM 731 C C . THR A 1 90 ? -5.920 -1.348 10.122 1.00 96.44 90 THR A C 1
ATOM 733 O O . THR A 1 90 ? -6.457 -0.923 11.145 1.00 96.44 90 THR A O 1
ATOM 736 N N . HIS A 1 91 ? -6.294 -2.472 9.511 1.00 96.62 91 HIS A N 1
ATOM 737 C CA . HIS A 1 91 ? -7.300 -3.395 10.023 1.00 96.62 91 HIS A CA 1
ATOM 738 C C . HIS A 1 91 ? -6.892 -3.934 11.405 1.00 96.62 91 HIS A C 1
ATOM 740 O O . HIS A 1 91 ? -7.644 -3.767 12.367 1.00 96.62 91 HIS A O 1
ATOM 746 N N . ASP A 1 92 ? -5.672 -4.455 11.538 1.00 95.81 92 ASP A N 1
ATOM 747 C CA . ASP A 1 92 ? -5.133 -4.984 12.795 1.00 95.81 92 ASP A CA 1
ATOM 748 C C . ASP A 1 92 ? -5.078 -3.914 13.896 1.00 95.81 92 ASP A C 1
ATOM 750 O O . ASP A 1 92 ? -5.552 -4.137 15.014 1.00 95.81 92 ASP A O 1
ATOM 754 N N . ILE A 1 93 ? -4.597 -2.705 13.577 1.00 96.00 93 ILE A N 1
ATOM 755 C CA . ILE A 1 93 ? -4.605 -1.579 14.522 1.00 96.00 93 ILE A CA 1
ATOM 756 C C . ILE A 1 93 ? -6.036 -1.229 14.960 1.00 96.00 93 ILE A C 1
ATOM 758 O O . ILE A 1 93 ? -6.242 -0.896 16.128 1.00 96.00 93 ILE A O 1
ATOM 762 N N . GLU A 1 94 ? -7.036 -1.292 14.074 1.00 96.19 94 GLU A N 1
ATOM 763 C CA . GLU A 1 94 ? -8.441 -1.044 14.431 1.00 96.19 94 GLU A CA 1
ATOM 764 C C . GLU A 1 94 ? -9.028 -2.129 15.341 1.00 96.19 94 GLU A C 1
ATOM 766 O O . GLU A 1 94 ? -9.730 -1.790 16.299 1.00 96.19 94 GLU A O 1
ATOM 771 N N . ILE A 1 95 ? -8.695 -3.400 15.104 1.00 95.12 95 ILE A N 1
ATOM 772 C CA . ILE A 1 95 ? -9.087 -4.531 15.957 1.00 95.12 95 ILE A CA 1
ATOM 773 C C . ILE A 1 95 ? -8.459 -4.398 17.349 1.00 95.12 95 ILE A C 1
ATOM 775 O O . ILE A 1 95 ? -9.162 -4.455 18.359 1.00 95.12 95 ILE A O 1
ATOM 779 N N . ILE A 1 96 ? -7.151 -4.144 17.422 1.00 94.56 96 ILE A N 1
ATOM 780 C CA . ILE A 1 96 ? -6.415 -3.994 18.684 1.00 94.56 96 ILE A CA 1
ATOM 781 C C . ILE A 1 96 ? -6.924 -2.762 19.454 1.00 94.56 96 ILE A C 1
ATOM 783 O O . ILE A 1 96 ? -7.221 -2.840 20.644 1.00 94.56 96 ILE A O 1
ATOM 787 N N . LYS A 1 97 ? -7.159 -1.633 18.778 1.00 94.56 97 LYS A N 1
ATOM 788 C CA . LYS A 1 97 ? -7.775 -0.415 19.345 1.00 94.56 97 LYS A CA 1
ATOM 789 C C . LYS A 1 97 ? -9.185 -0.627 19.909 1.00 94.56 97 LYS A C 1
ATOM 791 O O . LYS A 1 97 ? -9.583 0.115 20.813 1.00 94.56 97 LYS A O 1
ATOM 796 N N . ALA A 1 98 ? -9.950 -1.577 19.370 1.00 92.31 98 ALA A N 1
ATOM 797 C CA . ALA A 1 98 ? -11.302 -1.885 19.836 1.00 92.31 98 ALA A CA 1
ATOM 798 C C . ALA A 1 98 ? -11.325 -2.643 21.178 1.00 92.31 98 ALA A C 1
ATOM 800 O O . ALA A 1 98 ? -12.373 -2.693 21.822 1.00 92.31 98 ALA A O 1
ATOM 801 N N . GLN A 1 99 ? -10.186 -3.184 21.625 1.00 91.69 99 GLN A N 1
ATOM 802 C CA . GLN A 1 99 ? -10.050 -3.869 22.912 1.00 91.69 99 GLN A CA 1
ATOM 803 C C . GLN A 1 99 ? -10.228 -2.919 24.117 1.00 91.69 99 GLN A C 1
ATOM 805 O O . GLN A 1 99 ? -10.181 -1.687 24.012 1.00 91.69 99 GLN A O 1
ATOM 810 N N . ASN A 1 100 ? -10.425 -3.503 25.302 1.00 89.44 100 ASN A N 1
ATOM 811 C CA . ASN A 1 100 ? -10.653 -2.771 26.550 1.00 89.44 100 ASN A CA 1
ATOM 812 C C . ASN A 1 100 ? -9.336 -2.309 27.200 1.00 89.44 100 ASN A C 1
ATOM 814 O O . ASN A 1 100 ? -8.846 -2.905 28.158 1.00 89.44 100 ASN A O 1
ATOM 818 N N . TRP A 1 101 ? -8.779 -1.214 26.682 1.00 90.19 101 TRP A N 1
ATOM 819 C CA . TRP A 1 101 ? -7.547 -0.598 27.182 1.00 90.19 101 TRP A CA 1
ATOM 820 C C . TRP A 1 101 ? -7.714 0.128 28.524 1.00 90.19 101 TRP A C 1
ATOM 822 O O . TRP A 1 101 ? -8.614 0.955 28.688 1.00 90.19 101 TRP A O 1
ATOM 832 N N . LYS A 1 102 ? -6.760 -0.088 29.439 1.00 89.62 102 LYS A N 1
ATOM 833 C CA . LYS A 1 102 ? -6.471 0.830 30.552 1.00 89.62 102 LYS A CA 1
ATOM 834 C C . LYS A 1 102 ? -5.485 1.885 30.044 1.00 89.62 102 LYS A C 1
ATOM 836 O O . LYS A 1 102 ? -4.329 1.565 29.798 1.00 89.62 102 LYS A O 1
ATOM 841 N N . LEU A 1 103 ? -5.959 3.109 29.833 1.00 91.56 103 LEU A N 1
ATOM 842 C CA . LEU A 1 103 ? -5.180 4.191 29.221 1.00 91.56 103 LEU A CA 1
ATOM 843 C C . LEU A 1 103 ? -4.508 5.066 30.282 1.00 91.56 103 LEU A C 1
ATOM 845 O O . LEU A 1 103 ? -5.132 5.409 31.288 1.00 91.56 103 LEU A O 1
ATOM 849 N N . ALA A 1 104 ? -3.269 5.484 30.023 1.00 87.88 104 ALA A N 1
ATOM 850 C CA . ALA A 1 104 ? -2.635 6.562 30.775 1.00 87.88 104 ALA A CA 1
ATOM 851 C C . ALA A 1 104 ? -3.288 7.930 30.449 1.00 87.88 104 ALA A C 1
ATOM 853 O O . ALA A 1 104 ? -3.882 8.089 29.375 1.00 87.88 104 ALA A O 1
ATOM 854 N N . PRO A 1 105 ? -3.176 8.949 31.326 1.00 89.12 105 PRO A N 1
ATOM 855 C CA . PRO A 1 105 ? -3.662 10.298 31.034 1.00 89.12 105 PRO A CA 1
ATOM 856 C C . PRO A 1 105 ? -3.112 10.836 29.703 1.00 89.12 105 PRO A C 1
ATOM 858 O O . PRO A 1 105 ? -1.910 10.803 29.459 1.00 89.12 105 PRO A O 1
ATOM 861 N N . GLY A 1 106 ? -3.999 11.312 28.825 1.00 86.56 106 GLY A N 1
ATOM 862 C CA . GLY A 1 106 ? -3.643 11.809 27.486 1.00 86.56 106 GLY A CA 1
ATOM 863 C C . GLY A 1 106 ? -3.385 10.731 26.418 1.00 86.56 106 GLY A C 1
ATOM 864 O O . GLY A 1 106 ? -3.267 11.066 25.240 1.00 86.56 106 GLY A O 1
ATOM 865 N N . GLN A 1 107 ? -3.348 9.443 26.773 1.00 90.44 107 GLN A N 1
ATOM 866 C CA . GLN A 1 107 ? -3.134 8.356 25.818 1.00 90.44 107 GLN A CA 1
ATOM 867 C C . GLN A 1 107 ? -4.434 8.004 25.078 1.00 90.44 107 GLN A C 1
ATOM 869 O O . GLN A 1 107 ? -5.460 7.707 25.688 1.00 90.44 107 GLN A O 1
ATOM 874 N N . SER A 1 108 ? -4.400 7.983 23.743 1.00 93.12 108 SER A N 1
ATOM 875 C CA . SER A 1 108 ? -5.525 7.487 22.937 1.00 93.12 108 SER A CA 1
ATOM 876 C C . SER A 1 108 ? -5.457 5.965 22.755 1.00 93.12 108 SER A C 1
ATOM 878 O O . SER A 1 108 ? -4.368 5.393 22.706 1.00 93.12 108 SER A O 1
ATOM 880 N N . ARG A 1 109 ? -6.607 5.299 22.553 1.00 93.81 109 ARG A N 1
ATOM 881 C CA . ARG A 1 109 ? -6.647 3.857 22.207 1.00 93.81 109 ARG A CA 1
ATOM 882 C C . ARG A 1 109 ? -5.849 3.525 20.943 1.00 93.81 109 ARG A C 1
ATOM 884 O O . ARG A 1 109 ? -5.251 2.463 20.864 1.00 93.81 109 ARG A O 1
ATOM 891 N N . GLN A 1 110 ? -5.809 4.448 19.978 1.00 93.81 110 GLN A N 1
ATOM 892 C CA . GLN A 1 110 ? -4.977 4.328 18.776 1.00 93.81 110 GLN A CA 1
ATOM 893 C C . GLN A 1 110 ? -3.487 4.253 19.144 1.00 93.81 110 GLN A C 1
ATOM 895 O O . GLN A 1 110 ? -2.765 3.416 18.620 1.00 93.81 110 GLN A O 1
ATOM 900 N N . HIS A 1 111 ? -3.032 5.114 20.060 1.00 93.81 111 HIS A N 1
ATOM 901 C CA . HIS A 1 111 ? -1.640 5.131 20.500 1.00 93.81 111 HIS A CA 1
ATOM 902 C C . HIS A 1 111 ? -1.283 3.897 21.339 1.00 93.81 111 HIS A C 1
ATOM 904 O O . HIS A 1 111 ? -0.207 3.342 21.145 1.00 93.81 111 HIS A O 1
ATOM 910 N N . ALA A 1 112 ? -2.191 3.442 22.209 1.00 95.12 112 ALA A N 1
ATOM 911 C CA . ALA A 1 112 ? -2.021 2.207 22.976 1.00 95.12 112 ALA A CA 1
ATOM 912 C C . ALA A 1 112 ? -1.906 0.970 22.065 1.00 95.12 112 ALA A C 1
ATOM 914 O O . ALA A 1 112 ? -1.000 0.165 22.252 1.00 95.12 112 ALA A O 1
ATOM 915 N N . ALA A 1 113 ? -2.748 0.868 21.028 1.00 96.19 113 ALA A N 1
ATOM 916 C CA . ALA A 1 113 ? -2.656 -0.198 20.029 1.00 96.19 113 ALA A CA 1
ATOM 917 C C . ALA A 1 113 ? -1.314 -0.181 19.273 1.00 96.19 113 ALA A C 1
ATOM 919 O O . ALA A 1 113 ? -0.686 -1.222 19.122 1.00 96.19 113 ALA A O 1
ATOM 920 N N . VAL A 1 114 ? -0.843 1.000 18.852 1.00 95.88 114 VAL A N 1
ATOM 921 C CA . VAL A 1 114 ? 0.463 1.156 18.185 1.00 95.88 114 VAL A CA 1
ATOM 922 C C . VAL A 1 114 ? 1.625 0.736 19.091 1.00 95.88 114 VAL A C 1
ATOM 924 O O . VAL A 1 114 ? 2.505 0.023 18.623 1.00 95.88 114 VAL A O 1
ATOM 927 N N . ILE A 1 115 ? 1.618 1.130 20.372 1.00 95.06 115 ILE A N 1
ATOM 928 C CA . ILE A 1 115 ? 2.632 0.689 21.349 1.00 95.06 115 ILE A CA 1
ATOM 929 C C . ILE A 1 115 ? 2.584 -0.835 21.506 1.00 95.06 115 ILE A C 1
ATOM 931 O O . ILE A 1 115 ? 3.602 -1.488 21.343 1.00 95.06 115 ILE A O 1
ATOM 935 N N . SER A 1 116 ? 1.399 -1.419 21.702 1.00 95.25 116 SER A N 1
ATOM 936 C CA . SER A 1 116 ? 1.253 -2.869 21.880 1.00 95.25 116 SER A CA 1
ATOM 937 C C . SER A 1 116 ? 1.742 -3.699 20.687 1.00 95.25 116 SER A C 1
ATOM 939 O O . SER A 1 116 ? 2.173 -4.832 20.887 1.00 95.25 116 SER A O 1
ATOM 941 N N . ILE A 1 117 ? 1.645 -3.177 19.460 1.00 95.25 117 ILE A N 1
ATOM 942 C CA . ILE A 1 117 ? 2.192 -3.826 18.259 1.00 95.25 117 ILE A CA 1
ATOM 943 C C . ILE A 1 117 ? 3.716 -3.671 18.224 1.00 95.25 117 ILE A C 1
ATOM 945 O O . ILE A 1 117 ? 4.423 -4.640 17.963 1.00 95.25 117 ILE A O 1
ATOM 949 N N . ALA A 1 118 ? 4.221 -2.470 18.513 1.00 96.12 118 ALA A N 1
ATOM 950 C CA . ALA A 1 118 ? 5.649 -2.172 18.535 1.00 96.12 118 ALA A CA 1
ATOM 951 C C . ALA A 1 118 ? 6.401 -3.016 19.583 1.00 96.12 118 ALA A C 1
ATOM 953 O O . ALA A 1 118 ? 7.408 -3.639 19.252 1.00 96.12 118 ALA A O 1
ATOM 954 N N . ASP A 1 119 ? 5.844 -3.137 20.793 1.00 95.94 119 ASP A N 1
ATOM 955 C CA . ASP A 1 119 ? 6.352 -3.993 21.872 1.00 95.94 119 ASP A CA 1
ATOM 956 C C . ASP A 1 119 ? 6.390 -5.475 21.453 1.00 95.94 119 ASP A C 1
ATOM 958 O O . ASP A 1 119 ? 7.349 -6.185 21.750 1.00 95.94 119 ASP A O 1
ATOM 962 N N . HIS A 1 120 ? 5.362 -5.955 20.739 1.00 94.56 120 HIS A N 1
ATOM 963 C CA . HIS A 1 120 ? 5.284 -7.347 20.280 1.00 94.56 120 HIS A CA 1
ATOM 964 C C . HIS A 1 120 ? 6.288 -7.668 19.163 1.00 94.56 120 HIS A C 1
ATOM 966 O O . HIS A 1 120 ? 6.799 -8.784 19.096 1.00 94.56 120 HIS A O 1
ATOM 972 N N . LEU A 1 121 ? 6.573 -6.694 18.296 1.00 93.88 121 LEU A N 1
ATOM 973 C CA . LEU A 1 121 ? 7.519 -6.826 17.185 1.00 93.88 121 LEU A CA 1
ATOM 974 C C . LEU A 1 121 ? 8.957 -6.420 17.558 1.00 93.88 121 LEU A C 1
ATOM 976 O O . LEU A 1 121 ? 9.860 -6.608 16.746 1.00 93.88 121 LEU A O 1
ATOM 980 N N . ASN A 1 122 ? 9.179 -5.891 18.768 1.00 95.56 122 ASN A N 1
ATOM 981 C CA . ASN A 1 122 ? 10.453 -5.331 19.230 1.00 95.56 122 ASN A CA 1
ATOM 982 C C . ASN A 1 122 ? 11.005 -4.251 18.269 1.00 95.56 122 ASN A C 1
ATOM 984 O O . ASN A 1 122 ? 12.164 -4.294 17.850 1.00 95.56 122 ASN A O 1
ATOM 988 N N . VAL A 1 123 ? 10.150 -3.285 17.914 1.00 95.69 123 VAL A N 1
ATOM 989 C CA . VAL A 1 123 ? 10.475 -2.125 17.060 1.00 95.69 123 VAL A CA 1
ATOM 990 C C . VAL A 1 123 ? 10.036 -0.815 17.713 1.00 95.69 123 VAL A C 1
ATOM 992 O O . VAL A 1 123 ? 9.248 -0.809 18.657 1.00 95.69 123 VAL A O 1
ATOM 995 N N . GLU A 1 124 ? 10.504 0.320 17.197 1.00 96.31 124 GLU A N 1
ATOM 996 C CA . GLU A 1 124 ? 10.106 1.634 17.708 1.00 96.31 124 GLU A CA 1
ATOM 997 C C . GLU A 1 124 ? 8.642 1.980 17.346 1.00 96.31 124 GLU A C 1
ATOM 999 O O . GLU A 1 124 ? 8.247 1.864 16.179 1.00 96.31 124 GLU A O 1
ATOM 1004 N N . PRO A 1 125 ? 7.817 2.505 18.278 1.00 95.56 125 PRO A N 1
ATOM 1005 C CA . PRO A 1 125 ? 6.422 2.865 17.994 1.00 95.56 125 PRO A CA 1
ATOM 1006 C C . PRO A 1 125 ? 6.228 3.890 16.864 1.00 95.56 125 PRO A C 1
ATOM 1008 O O . PRO A 1 125 ? 5.148 3.953 16.269 1.00 95.56 125 PRO A O 1
ATOM 1011 N N . GLU A 1 126 ? 7.241 4.708 16.551 1.00 95.75 126 GLU A N 1
ATOM 1012 C CA . GLU A 1 126 ? 7.170 5.647 15.424 1.00 95.75 126 GLU A CA 1
ATOM 1013 C C . GLU A 1 126 ? 7.278 4.938 14.059 1.00 95.75 126 GLU A C 1
ATOM 1015 O O . GLU A 1 126 ? 6.741 5.463 13.086 1.00 95.75 126 GLU A O 1
ATOM 1020 N N . GLU A 1 127 ? 7.865 3.737 13.971 1.00 93.94 127 GLU A N 1
ATOM 1021 C CA . GLU A 1 127 ? 7.910 2.938 12.734 1.00 93.94 127 GLU A CA 1
ATOM 1022 C C . GLU A 1 127 ? 6.508 2.446 12.358 1.00 93.94 127 GLU A C 1
ATOM 1024 O O . GLU A 1 127 ? 5.982 2.801 11.303 1.00 93.94 127 GLU A O 1
ATOM 1029 N N . ILE A 1 128 ? 5.826 1.756 13.280 1.00 95.56 128 ILE A N 1
ATOM 1030 C CA . ILE A 1 128 ? 4.429 1.316 13.105 1.00 95.56 128 ILE A CA 1
ATOM 1031 C C . ILE A 1 128 ? 3.513 2.506 12.772 1.00 95.56 128 ILE A C 1
ATOM 1033 O O . ILE A 1 128 ? 2.617 2.420 11.930 1.00 95.56 128 ILE A O 1
ATOM 1037 N N . LYS A 1 129 ? 3.756 3.659 13.402 1.00 94.88 129 LYS A N 1
ATOM 1038 C CA . LYS A 1 129 ? 3.003 4.902 13.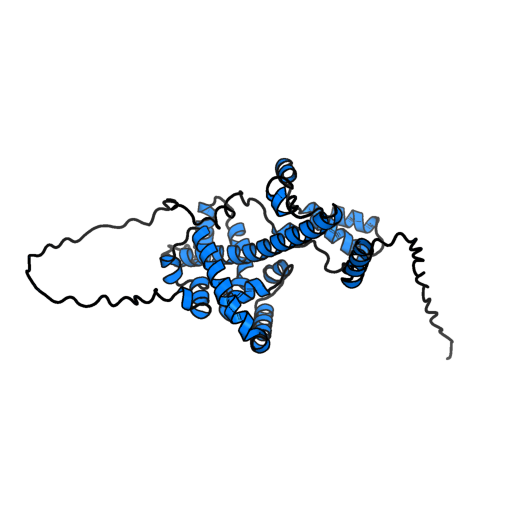189 1.00 94.88 129 LYS A CA 1
ATOM 1039 C C . LYS A 1 129 ? 3.331 5.598 11.862 1.00 94.88 129 LYS A C 1
ATOM 1041 O O . LYS A 1 129 ? 2.442 6.252 11.312 1.00 94.88 129 LYS A O 1
ATOM 1046 N N . LYS A 1 130 ? 4.559 5.484 11.339 1.00 93.56 130 LYS A N 1
ATOM 1047 C CA . LYS A 1 130 ? 4.942 5.905 9.978 1.00 93.56 130 LYS A CA 1
ATOM 1048 C C . LYS A 1 130 ? 4.151 5.081 8.970 1.00 93.56 130 LYS A C 1
ATOM 1050 O O . LYS A 1 130 ? 3.437 5.674 8.165 1.00 93.56 130 LYS A O 1
ATOM 1055 N N . GLU A 1 131 ? 4.189 3.756 9.081 1.00 93.19 131 GLU A N 1
ATOM 1056 C CA . GLU A 1 131 ? 3.503 2.857 8.150 1.00 93.19 131 GLU A CA 1
ATOM 1057 C C . GLU A 1 131 ? 1.978 3.029 8.200 1.00 93.19 131 GLU A C 1
ATOM 1059 O O . GLU A 1 131 ? 1.342 3.308 7.182 1.00 93.19 131 GLU A O 1
ATOM 1064 N N . TRP A 1 132 ? 1.379 3.051 9.393 1.00 94.12 132 TRP A N 1
ATOM 1065 C CA . TRP A 1 132 ? -0.050 3.337 9.552 1.00 94.12 132 TRP A CA 1
ATOM 1066 C C . TRP A 1 132 ? -0.480 4.702 8.977 1.00 94.12 132 TRP A C 1
ATOM 1068 O O . TRP A 1 132 ? -1.576 4.837 8.434 1.00 94.12 132 TRP A O 1
ATOM 1078 N N . ARG A 1 133 ? 0.362 5.744 9.038 1.00 93.25 133 ARG A N 1
ATOM 1079 C CA . ARG A 1 133 ? 0.025 7.041 8.420 1.00 93.25 133 ARG A CA 1
ATOM 1080 C C . ARG A 1 133 ? -0.045 6.974 6.896 1.00 93.25 133 ARG A C 1
ATOM 1082 O O . ARG A 1 133 ? -0.805 7.753 6.322 1.00 93.25 133 ARG A O 1
ATOM 1089 N N . ARG A 1 134 ? 0.712 6.088 6.244 1.00 94.12 134 ARG A N 1
ATOM 1090 C CA . ARG A 1 134 ? 0.712 5.928 4.779 1.00 94.12 134 ARG A CA 1
ATOM 1091 C C . ARG A 1 134 ? -0.625 5.381 4.281 1.00 94.12 134 ARG A C 1
ATOM 1093 O O . ARG A 1 134 ? -1.166 5.876 3.295 1.00 94.12 134 ARG A O 1
ATOM 1100 N N . SER A 1 135 ? -1.219 4.445 5.023 1.00 94.44 135 SER A N 1
ATOM 1101 C CA . SER A 1 135 ? -2.486 3.800 4.651 1.00 94.44 135 SER A CA 1
ATOM 1102 C C . SER A 1 135 ? -3.686 4.751 4.575 1.00 94.44 135 SER A C 1
ATOM 1104 O O . SER A 1 135 ? -4.639 4.473 3.846 1.00 94.44 135 SER A O 1
ATOM 1106 N N . ARG A 1 136 ? -3.655 5.868 5.326 1.00 94.00 136 ARG A N 1
ATOM 1107 C CA . ARG A 1 136 ? -4.810 6.738 5.639 1.00 94.00 136 ARG A CA 1
ATOM 1108 C C . ARG A 1 136 ? -5.649 7.141 4.421 1.00 94.00 136 ARG A C 1
ATOM 1110 O O . ARG A 1 136 ? -6.868 7.282 4.536 1.00 94.00 136 ARG A O 1
ATOM 1117 N N . ASN A 1 137 ? -4.991 7.326 3.278 1.00 95.25 137 ASN A N 1
ATOM 1118 C CA . ASN A 1 137 ? -5.601 7.764 2.030 1.00 95.25 137 ASN A CA 1
ATOM 1119 C C . ASN A 1 137 ? -6.081 6.570 1.181 1.00 95.25 137 ASN A C 1
ATOM 1121 O O . ASN A 1 137 ? -7.129 6.677 0.551 1.00 95.25 137 ASN A O 1
ATOM 1125 N N . TYR A 1 138 ? -5.394 5.419 1.211 1.00 95.69 138 TYR A N 1
ATOM 1126 C CA . TYR A 1 138 ? -5.843 4.181 0.554 1.00 95.69 138 TYR A CA 1
ATOM 1127 C C . TYR A 1 138 ? -7.118 3.623 1.195 1.00 95.69 138 TYR A C 1
ATOM 1129 O O . TYR A 1 138 ? -8.081 3.343 0.489 1.00 95.69 138 TYR A O 1
ATOM 1137 N N . ILE A 1 139 ? -7.177 3.533 2.531 1.00 95.75 139 ILE A N 1
ATOM 1138 C CA . ILE A 1 139 ? -8.369 3.019 3.229 1.00 95.75 139 ILE A CA 1
ATOM 1139 C C . ILE A 1 139 ? -9.607 3.893 2.965 1.00 95.75 139 ILE A C 1
ATOM 1141 O O . ILE A 1 139 ? -10.699 3.369 2.776 1.00 95.75 139 ILE A O 1
ATOM 1145 N N . ARG A 1 140 ? -9.435 5.220 2.868 1.00 95.00 140 ARG A N 1
ATOM 1146 C CA . ARG A 1 140 ? -10.524 6.143 2.514 1.00 95.00 140 ARG A CA 1
ATOM 1147 C C . ARG A 1 140 ? -10.967 5.985 1.058 1.00 95.00 140 ARG A C 1
ATOM 1149 O O . ARG A 1 140 ? -12.157 6.063 0.779 1.00 95.00 140 ARG A O 1
ATOM 1156 N N . LEU A 1 141 ? -10.027 5.774 0.137 1.00 94.00 141 LEU A N 1
ATOM 1157 C CA . LEU A 1 141 ? -10.348 5.515 -1.265 1.00 94.00 141 LEU A CA 1
ATOM 1158 C C . LEU A 1 141 ? -11.151 4.208 -1.406 1.00 94.00 141 LEU A C 1
ATOM 1160 O O . LEU A 1 141 ? -12.196 4.206 -2.049 1.00 94.00 141 LEU A O 1
ATOM 1164 N N . LEU A 1 142 ? -10.731 3.140 -0.721 1.00 94.19 142 LEU A N 1
ATOM 1165 C CA . LEU A 1 142 ? -11.428 1.850 -0.693 1.00 94.19 142 LEU A CA 1
ATOM 1166 C C . LEU A 1 142 ? -12.844 1.950 -0.089 1.00 94.19 142 LEU A C 1
ATOM 1168 O O . LEU A 1 142 ? -13.775 1.386 -0.659 1.00 94.19 142 LEU A O 1
ATOM 1172 N N . GLU A 1 143 ? -13.040 2.704 0.999 1.00 94.75 143 GLU A N 1
ATOM 1173 C CA . GLU A 1 143 ? -14.377 2.979 1.560 1.00 94.75 143 GLU A CA 1
ATOM 1174 C C . GLU A 1 143 ? -15.297 3.710 0.577 1.00 94.75 143 GLU A C 1
ATOM 1176 O O . GLU A 1 143 ? -16.468 3.364 0.434 1.00 94.75 143 GLU A O 1
ATOM 1181 N N . GLU A 1 144 ? -14.782 4.740 -0.090 1.00 92.94 144 GLU A N 1
ATOM 1182 C CA . GLU A 1 144 ? -15.599 5.653 -0.885 1.00 92.94 144 GLU A CA 1
ATOM 1183 C C . GLU A 1 144 ? -15.870 5.123 -2.301 1.00 92.94 144 GLU A C 1
ATOM 1185 O O . GLU A 1 144 ? -16.955 5.354 -2.840 1.00 92.94 144 GLU A O 1
ATOM 1190 N N . CYS A 1 145 ? -14.905 4.423 -2.903 1.00 90.31 145 CYS A N 1
ATOM 1191 C CA . CYS A 1 145 ? -14.902 4.060 -4.324 1.00 90.31 145 CYS A CA 1
ATOM 1192 C C . CYS A 1 145 ? -14.994 2.546 -4.596 1.00 90.31 145 CYS A C 1
ATOM 1194 O O . CYS A 1 145 ? -15.476 2.167 -5.673 1.00 90.31 145 CYS A O 1
ATOM 1196 N N . GLY A 1 146 ? -14.593 1.719 -3.624 1.00 91.81 146 GLY A N 1
ATOM 1197 C CA . GLY A 1 146 ? -14.544 0.254 -3.686 1.00 91.81 146 GLY A CA 1
ATOM 1198 C C . GLY A 1 146 ? -13.135 -0.309 -3.938 1.00 91.81 146 GLY A C 1
ATOM 1199 O O . GLY A 1 146 ? -12.268 0.424 -4.421 1.00 91.81 146 GLY A O 1
ATOM 1200 N N . PRO A 1 147 ? -12.867 -1.592 -3.621 1.00 93.19 147 PRO A N 1
ATOM 1201 C CA . PRO A 1 147 ? -11.556 -2.237 -3.780 1.00 93.19 147 PRO A CA 1
ATOM 1202 C C . PRO A 1 147 ? -10.847 -2.057 -5.129 1.00 93.19 147 PRO A C 1
ATOM 1204 O O . PRO A 1 147 ? -9.625 -1.901 -5.146 1.00 93.19 147 PRO A O 1
ATOM 1207 N N . ALA A 1 148 ? -11.586 -2.014 -6.243 1.00 90.88 148 ALA A N 1
ATOM 1208 C CA . ALA A 1 148 ? -11.044 -1.800 -7.589 1.00 90.88 148 ALA A CA 1
ATOM 1209 C C . ALA A 1 148 ? -10.204 -0.520 -7.695 1.00 90.88 148 ALA A C 1
ATOM 1211 O O . ALA A 1 148 ? -9.169 -0.505 -8.357 1.00 90.88 148 ALA A O 1
ATOM 1212 N N . SER A 1 149 ? -10.592 0.535 -6.973 1.00 89.62 149 SER A N 1
ATOM 1213 C CA . SER A 1 149 ? -9.896 1.825 -6.998 1.00 89.62 149 SER A CA 1
ATOM 1214 C C . SER A 1 149 ? -8.438 1.759 -6.512 1.00 89.62 149 SER A C 1
ATOM 1216 O O . SER A 1 149 ? -7.644 2.628 -6.857 1.00 89.62 149 SER A O 1
ATOM 1218 N N . LEU A 1 150 ? -8.050 0.722 -5.757 1.00 89.25 150 LEU A N 1
ATOM 1219 C CA . LEU A 1 150 ? -6.656 0.493 -5.354 1.00 89.25 150 LEU A CA 1
ATOM 1220 C C . LEU A 1 150 ? -5.798 -0.126 -6.470 1.00 89.25 150 LEU A C 1
ATOM 1222 O O . LEU A 1 150 ? -4.595 0.147 -6.526 1.00 89.25 150 LEU A O 1
ATOM 1226 N N . LEU A 1 151 ? -6.411 -0.941 -7.340 1.00 86.00 151 LEU A N 1
ATOM 1227 C CA . LEU A 1 151 ? -5.790 -1.470 -8.561 1.00 86.00 151 LEU A CA 1
ATOM 1228 C C . LEU A 1 151 ? -5.668 -0.354 -9.609 1.00 86.00 151 LEU A C 1
ATOM 1230 O O . LEU A 1 151 ? -4.600 -0.143 -10.174 1.00 86.00 151 LEU A O 1
ATOM 1234 N N . GLU A 1 152 ? -6.747 0.407 -9.814 1.00 86.12 152 GLU A N 1
ATOM 1235 C CA . GLU A 1 152 ? -6.848 1.465 -10.831 1.00 86.12 152 GLU A CA 1
ATOM 1236 C C . GLU A 1 152 ? -6.003 2.722 -10.535 1.00 86.12 152 GLU A C 1
ATOM 1238 O O . GLU A 1 152 ? -5.857 3.574 -11.409 1.00 86.12 152 GLU A O 1
ATOM 1243 N N . LEU A 1 153 ? -5.402 2.849 -9.344 1.00 85.88 153 LEU A N 1
ATOM 1244 C CA . LEU A 1 153 ? -4.500 3.963 -8.999 1.00 85.88 153 LEU A CA 1
ATOM 1245 C C . LEU A 1 153 ? -3.242 4.054 -9.897 1.00 85.88 153 LEU A C 1
ATOM 1247 O O . LEU A 1 153 ? -2.519 5.046 -9.819 1.00 85.88 153 LEU A O 1
ATOM 1251 N N . GLY A 1 154 ? -2.964 3.046 -10.731 1.00 81.75 154 GLY A N 1
ATOM 1252 C CA . GLY A 1 154 ? -1.772 2.995 -11.583 1.00 81.75 154 GLY A CA 1
ATOM 1253 C C . GLY A 1 154 ? -0.497 2.791 -10.764 1.00 81.75 154 GLY A C 1
ATOM 1254 O O . GLY A 1 154 ? -0.564 2.309 -9.631 1.00 81.75 154 GLY A O 1
ATOM 1255 N N . THR A 1 155 ? 0.662 3.152 -11.314 1.00 82.56 155 THR A N 1
ATOM 1256 C CA . THR A 1 155 ? 1.970 3.014 -10.648 1.00 82.56 155 THR A CA 1
ATOM 1257 C C . THR A 1 155 ? 2.705 4.341 -10.488 1.00 82.56 155 THR A C 1
ATOM 1259 O O . THR A 1 155 ? 2.333 5.350 -11.085 1.00 82.56 155 THR A O 1
ATOM 1262 N N . GLY A 1 156 ? 3.691 4.390 -9.585 1.00 83.06 156 GLY A N 1
ATOM 1263 C CA . GLY A 1 156 ? 4.467 5.607 -9.291 1.00 83.06 156 GLY A CA 1
ATOM 1264 C C . GLY A 1 156 ? 3.715 6.703 -8.511 1.00 83.06 156 GLY A C 1
ATOM 1265 O O . GLY A 1 156 ? 4.311 7.696 -8.091 1.00 83.06 156 GLY A O 1
ATOM 1266 N N . VAL A 1 157 ? 2.417 6.525 -8.239 1.00 88.00 157 VAL A N 1
ATOM 1267 C CA . VAL A 1 157 ? 1.601 7.470 -7.451 1.00 88.00 157 VAL A CA 1
ATOM 1268 C C . VAL A 1 157 ? 1.769 7.324 -5.934 1.00 88.00 157 VAL A C 1
ATOM 1270 O O . VAL A 1 157 ? 1.383 8.229 -5.192 1.00 88.00 157 VAL A O 1
ATOM 1273 N N . ASN A 1 158 ? 2.358 6.218 -5.460 1.00 90.44 158 ASN A N 1
ATOM 1274 C CA . ASN A 1 158 ? 2.398 5.839 -4.040 1.00 90.44 158 ASN A CA 1
ATOM 1275 C C . ASN A 1 158 ? 2.975 6.948 -3.147 1.00 90.44 158 ASN A C 1
ATOM 1277 O O . ASN A 1 158 ? 2.371 7.337 -2.145 1.00 90.44 158 ASN A O 1
ATOM 1281 N N . TRP A 1 159 ? 4.102 7.544 -3.554 1.00 89.31 159 TRP A N 1
ATOM 1282 C CA . TRP A 1 159 ? 4.728 8.639 -2.808 1.00 89.31 159 TRP A CA 1
ATOM 1283 C C . TRP A 1 159 ? 3.792 9.846 -2.644 1.00 89.31 159 TRP A C 1
ATOM 1285 O O . TRP A 1 159 ? 3.681 10.403 -1.547 1.00 89.31 159 TRP A O 1
ATOM 1295 N N . TYR A 1 160 ? 3.078 10.228 -3.707 1.00 90.31 160 TYR A N 1
ATOM 1296 C CA . TYR A 1 160 ? 2.114 11.324 -3.648 1.00 90.31 160 TYR A CA 1
ATOM 1297 C C . TYR A 1 160 ? 0.952 10.971 -2.722 1.00 90.31 160 TYR A C 1
ATOM 1299 O O . TYR A 1 160 ? 0.617 11.756 -1.834 1.00 90.31 160 TYR A O 1
ATOM 1307 N N . TRP A 1 161 ? 0.387 9.773 -2.889 1.00 92.56 161 TRP A N 1
ATOM 1308 C CA . TRP A 1 161 ? -0.772 9.308 -2.135 1.00 92.56 161 TRP A CA 1
ATOM 1309 C C . TRP A 1 161 ? -0.516 9.231 -0.630 1.00 92.56 161 TRP A C 1
ATOM 1311 O O . TRP A 1 161 ? -1.382 9.568 0.175 1.00 92.56 161 TRP A O 1
ATOM 1321 N N . GLU A 1 162 ? 0.685 8.828 -0.235 1.00 93.56 162 GLU A N 1
ATOM 1322 C CA . GLU A 1 162 ? 1.036 8.592 1.164 1.00 93.56 162 GLU A CA 1
ATOM 1323 C C . GLU A 1 162 ? 1.565 9.855 1.853 1.00 93.56 162 GLU A C 1
ATOM 1325 O O . GLU A 1 162 ? 1.224 10.126 3.011 1.00 93.56 162 GLU A O 1
ATOM 1330 N N . LYS A 1 163 ? 2.395 10.638 1.146 1.00 89.44 163 LYS A N 1
ATOM 1331 C CA . LYS A 1 163 ? 3.243 11.684 1.745 1.00 89.44 163 LYS A CA 1
ATOM 1332 C C . LYS A 1 163 ? 2.906 13.102 1.276 1.00 89.44 163 LYS A C 1
ATOM 1334 O O . LYS A 1 163 ? 3.025 14.016 2.089 1.00 89.44 163 LYS A O 1
ATOM 1339 N N . ALA A 1 164 ? 2.470 13.300 0.029 1.00 89.81 164 ALA A N 1
ATOM 1340 C CA . ALA A 1 164 ? 2.236 14.641 -0.525 1.00 89.81 164 ALA A CA 1
ATOM 1341 C C . ALA A 1 164 ? 0.783 15.127 -0.405 1.00 89.81 164 ALA A C 1
ATOM 1343 O O . ALA A 1 164 ? 0.556 16.281 -0.047 1.00 89.81 164 ALA A O 1
ATOM 1344 N N . LEU A 1 165 ? -0.199 14.268 -0.697 1.00 92.38 165 LEU A N 1
ATOM 1345 C CA . LEU A 1 165 ? -1.606 14.667 -0.761 1.00 92.38 165 LEU A CA 1
ATOM 1346 C C . LEU A 1 165 ? -2.204 14.924 0.629 1.00 92.38 165 LEU A C 1
ATOM 1348 O O . LEU A 1 165 ? -2.108 14.106 1.554 1.00 92.38 165 LEU A O 1
ATOM 1352 N N . SER A 1 166 ? -2.881 16.063 0.759 1.00 92.88 166 SER A N 1
ATOM 1353 C CA . SER A 1 166 ? -3.666 16.414 1.936 1.00 92.88 166 SER A CA 1
ATOM 1354 C C . SER A 1 166 ? -5.016 15.685 1.950 1.00 92.88 166 SER A C 1
ATOM 1356 O O . SER A 1 166 ? -5.477 15.117 0.958 1.00 92.88 166 SER A O 1
ATOM 1358 N N . LYS A 1 167 ? -5.720 15.756 3.089 1.00 91.31 167 LYS A N 1
ATOM 1359 C CA . LYS A 1 167 ? -7.096 15.245 3.198 1.00 91.31 167 LYS A CA 1
ATOM 1360 C C . LYS A 1 167 ? -8.044 15.929 2.200 1.00 91.31 167 LYS A C 1
ATOM 1362 O O . LYS A 1 167 ? -9.014 15.297 1.777 1.00 91.31 167 LYS A O 1
ATOM 1367 N N . GLN A 1 168 ? -7.795 17.191 1.841 1.00 94.88 168 GLN A N 1
ATOM 1368 C CA . GLN A 1 168 ? -8.636 17.920 0.893 1.00 94.88 168 GLN A CA 1
ATOM 1369 C C . GLN A 1 168 ? -8.409 17.421 -0.535 1.00 94.88 168 GLN A C 1
ATOM 1371 O O . GLN A 1 168 ? -9.382 17.093 -1.206 1.00 94.88 168 GLN A O 1
ATOM 1376 N N . ASP A 1 169 ? -7.154 17.245 -0.947 1.00 94.88 169 ASP A N 1
ATOM 1377 C CA . ASP A 1 169 ? -6.802 16.771 -2.295 1.00 94.88 169 ASP A CA 1
ATOM 1378 C C . ASP A 1 169 ? -7.371 15.372 -2.560 1.00 94.88 169 ASP A C 1
ATOM 1380 O O . ASP A 1 169 ? -7.973 15.122 -3.599 1.00 94.88 169 ASP A O 1
ATOM 1384 N N . VAL A 1 170 ? -7.297 14.481 -1.566 1.00 93.88 170 VAL A N 1
ATOM 1385 C CA . VAL A 1 170 ? -7.923 13.149 -1.627 1.00 93.88 170 VAL A CA 1
ATOM 1386 C C . VAL A 1 170 ? -9.451 13.237 -1.694 1.00 93.88 170 VAL A C 1
ATOM 1388 O O . VAL A 1 170 ? -10.083 12.399 -2.327 1.00 93.88 170 VAL A O 1
ATOM 1391 N N . THR A 1 171 ? -10.072 14.254 -1.082 1.00 94.94 171 THR A N 1
ATOM 1392 C CA . THR A 1 171 ? -11.526 14.477 -1.214 1.00 94.94 171 THR A CA 1
ATOM 1393 C C . THR A 1 171 ? -11.885 14.908 -2.636 1.00 94.94 171 THR A C 1
ATOM 1395 O O . THR A 1 171 ? -12.828 14.368 -3.205 1.00 94.94 171 THR A O 1
ATOM 1398 N N . LEU A 1 172 ? -11.107 15.825 -3.221 1.00 95.19 172 LEU A N 1
ATOM 1399 C CA . LEU A 1 172 ? -11.281 16.290 -4.600 1.00 95.19 172 LEU A CA 1
ATOM 1400 C C . LEU A 1 172 ? -11.051 15.158 -5.613 1.00 95.19 172 LEU A C 1
ATOM 1402 O O . LEU A 1 172 ? -11.846 15.001 -6.535 1.00 95.19 172 LEU A O 1
ATOM 1406 N N . PHE A 1 173 ? -10.031 14.317 -5.407 1.00 92.75 173 PHE A N 1
ATOM 1407 C CA . PHE A 1 173 ? -9.819 13.121 -6.225 1.00 92.75 173 PHE A CA 1
ATOM 1408 C C . PHE A 1 173 ? -11.009 12.161 -6.139 1.00 92.75 173 PHE A C 1
ATOM 1410 O O . PHE A 1 173 ? -11.497 11.705 -7.166 1.00 92.75 173 PHE A O 1
ATOM 1417 N N . ILE A 1 174 ? -11.495 11.854 -4.930 1.00 92.12 174 ILE A N 1
ATOM 1418 C CA . ILE A 1 174 ? -12.632 10.940 -4.739 1.00 92.12 174 ILE A CA 1
ATOM 1419 C C . ILE A 1 174 ? -13.893 11.496 -5.411 1.00 92.12 174 ILE A C 1
ATOM 1421 O O . ILE A 1 174 ? -14.634 10.731 -6.026 1.00 92.12 174 ILE A O 1
ATOM 1425 N N . GLN A 1 175 ? -14.119 12.812 -5.352 1.00 91.94 175 GLN A N 1
ATOM 1426 C CA . GLN A 1 175 ? -15.202 13.466 -6.082 1.00 91.94 175 GLN A CA 1
ATOM 1427 C C . GLN A 1 175 ? -15.040 13.290 -7.601 1.00 91.94 175 GLN A C 1
ATOM 1429 O O . GLN A 1 175 ? -15.937 12.744 -8.237 1.00 91.94 175 GLN A O 1
ATOM 1434 N N . PHE A 1 176 ? -13.885 13.658 -8.165 1.00 89.56 176 PHE A N 1
ATOM 1435 C CA . PHE A 1 176 ? -13.587 13.489 -9.593 1.00 89.56 176 PHE A CA 1
ATOM 1436 C C . PHE A 1 176 ? -13.753 12.032 -10.055 1.00 89.56 176 PHE A C 1
ATOM 1438 O O . PHE A 1 176 ? -14.399 11.763 -11.068 1.00 89.56 176 PHE A O 1
ATOM 1445 N N . TYR A 1 177 ? -13.217 11.079 -9.290 1.00 85.75 177 TYR A N 1
ATOM 1446 C CA . TYR A 1 177 ? -13.319 9.650 -9.572 1.00 85.75 177 TYR A CA 1
ATOM 1447 C C . TYR A 1 177 ? -14.784 9.187 -9.555 1.00 85.75 177 TYR A C 1
ATOM 1449 O O . TYR A 1 177 ? -15.207 8.472 -10.458 1.00 85.75 177 TYR A O 1
ATOM 1457 N N . LYS A 1 178 ? -15.599 9.636 -8.587 1.00 83.62 178 LYS A N 1
ATOM 1458 C CA . LYS A 1 178 ? -17.039 9.321 -8.523 1.00 83.62 178 LYS A CA 1
ATOM 1459 C C . LYS A 1 178 ? -17.838 9.944 -9.667 1.00 83.62 178 LYS A C 1
ATOM 1461 O O . LYS A 1 178 ? -18.677 9.260 -10.243 1.00 83.62 178 LYS A O 1
ATOM 1466 N N . GLU A 1 179 ? -17.560 11.194 -10.028 1.00 85.62 179 GLU A N 1
ATOM 1467 C CA . GLU A 1 179 ? -18.195 11.889 -11.158 1.00 85.62 179 GLU A CA 1
ATOM 1468 C C . GLU A 1 179 ? -17.839 11.246 -12.507 1.00 85.62 179 GLU A C 1
ATOM 1470 O O . GLU A 1 179 ? -18.668 11.209 -13.416 1.00 85.62 179 GLU A O 1
ATOM 1475 N N . ARG A 1 180 ? -16.631 10.680 -12.631 1.00 75.25 180 ARG A N 1
ATOM 1476 C CA . ARG A 1 180 ? -16.189 9.905 -13.802 1.00 75.25 180 ARG A CA 1
ATOM 1477 C C . ARG A 1 180 ? -16.553 8.418 -13.741 1.00 75.25 180 ARG A C 1
ATOM 1479 O O . ARG A 1 180 ? -16.518 7.756 -14.776 1.00 75.25 180 ARG A O 1
ATOM 1486 N N . LYS A 1 181 ? -16.969 7.883 -12.587 1.00 64.12 181 LYS A N 1
ATOM 1487 C CA . LYS A 1 181 ? -17.346 6.467 -12.430 1.00 64.12 181 LYS A CA 1
ATOM 1488 C C . LYS A 1 181 ? -18.400 5.987 -13.443 1.00 64.12 181 LYS A C 1
ATOM 1490 O O . LYS A 1 181 ? -18.246 4.856 -13.886 1.00 64.12 181 LYS A O 1
ATOM 1495 N N . PRO A 1 182 ? -19.401 6.772 -13.906 1.00 64.69 182 PRO A N 1
ATOM 1496 C CA . PRO A 1 182 ? -20.345 6.318 -14.933 1.00 64.69 182 PRO A CA 1
ATOM 1497 C C . PRO A 1 182 ? -19.693 5.855 -16.245 1.00 64.69 182 PRO A C 1
ATOM 1499 O O . PRO A 1 182 ? -20.153 4.871 -16.815 1.00 64.69 182 PRO A O 1
ATOM 1502 N N . SER A 1 183 ? -18.597 6.484 -16.696 1.00 64.38 183 SER A N 1
ATOM 1503 C CA . SER A 1 183 ? -17.858 6.030 -17.890 1.00 64.38 183 SER A CA 1
ATOM 1504 C C . SER A 1 183 ? -17.014 4.769 -17.660 1.00 64.38 183 SER A C 1
ATOM 1506 O O . SER A 1 183 ? -16.563 4.162 -18.625 1.00 64.38 183 SER A O 1
ATOM 1508 N N . PHE A 1 184 ? -16.834 4.350 -16.405 1.00 59.06 184 PHE A N 1
ATOM 1509 C CA . PHE A 1 184 ? -16.074 3.157 -16.012 1.00 59.06 184 PHE A CA 1
ATOM 1510 C C . PHE A 1 184 ? -16.950 2.074 -15.349 1.00 59.06 184 PHE A C 1
ATOM 1512 O O . PHE A 1 184 ? -16.473 0.980 -15.062 1.00 59.06 184 PHE A O 1
ATOM 1519 N N . ALA A 1 185 ? -18.242 2.342 -15.122 1.00 61.69 185 ALA A N 1
ATOM 1520 C CA . ALA A 1 185 ? -19.053 1.662 -14.109 1.00 61.69 185 ALA A CA 1
ATOM 1521 C C . ALA A 1 185 ? -19.193 0.143 -14.291 1.00 61.69 185 ALA A C 1
ATOM 1523 O O . ALA A 1 185 ? -19.229 -0.571 -13.292 1.00 61.69 185 ALA A O 1
ATOM 1524 N N . SER A 1 186 ? -19.256 -0.355 -15.532 1.00 61.88 186 SER A N 1
ATOM 1525 C CA . SER A 1 186 ? -19.274 -1.804 -15.784 1.00 61.88 186 SER A CA 1
ATOM 1526 C C . SER A 1 186 ? -17.943 -2.440 -15.374 1.00 61.88 186 SER A C 1
ATOM 1528 O O . SER A 1 186 ? -17.927 -3.367 -14.573 1.00 61.88 186 SER A O 1
ATOM 1530 N N . HIS A 1 187 ? -16.826 -1.874 -15.843 1.00 72.81 187 HIS A N 1
ATOM 1531 C CA . HIS A 1 187 ? -15.482 -2.374 -15.557 1.00 72.81 187 HIS A CA 1
ATOM 1532 C C . HIS A 1 187 ? -15.156 -2.319 -14.060 1.00 72.81 187 HIS A C 1
ATOM 1534 O O . HIS A 1 187 ? -14.751 -3.320 -13.478 1.00 72.81 187 HIS A O 1
ATOM 1540 N N . THR A 1 188 ? -15.406 -1.179 -13.409 1.00 73.12 188 THR A N 1
ATOM 1541 C CA . THR A 1 188 ? -15.098 -0.987 -11.986 1.00 73.12 188 THR A CA 1
ATOM 1542 C C . THR A 1 188 ? -15.947 -1.885 -11.074 1.00 73.12 188 THR A C 1
ATOM 1544 O O . THR A 1 188 ? -15.501 -2.234 -9.984 1.00 73.12 188 THR A O 1
ATOM 1547 N N . ASN A 1 189 ? -17.163 -2.284 -11.472 1.00 74.69 189 ASN A N 1
ATOM 1548 C CA . ASN A 1 189 ? -17.991 -3.195 -10.671 1.00 74.69 189 ASN A CA 1
ATOM 1549 C C . ASN A 1 189 ? -17.499 -4.646 -10.746 1.00 74.69 189 ASN A C 1
ATOM 1551 O O . ASN A 1 189 ? -17.356 -5.280 -9.700 1.00 74.69 189 ASN A O 1
ATOM 1555 N N . ASP A 1 190 ? -17.174 -5.143 -11.940 1.00 80.44 190 ASP A N 1
ATOM 1556 C CA . ASP A 1 190 ? -16.596 -6.483 -12.105 1.00 80.44 190 ASP A CA 1
ATOM 1557 C C . ASP A 1 190 ? -15.214 -6.557 -11.432 1.00 80.44 190 ASP A C 1
ATOM 1559 O O . ASP A 1 190 ? -14.911 -7.488 -10.683 1.00 80.44 190 ASP A O 1
ATOM 1563 N N . LEU A 1 191 ? -14.403 -5.504 -11.594 1.00 88.00 191 LEU A N 1
ATOM 1564 C CA . LEU A 1 191 ? -13.102 -5.378 -10.943 1.00 88.00 191 LEU A CA 1
ATOM 1565 C C . LEU A 1 191 ? -13.213 -5.254 -9.414 1.00 88.00 191 LEU A C 1
ATOM 1567 O O . LEU A 1 191 ? -12.296 -5.671 -8.713 1.00 88.00 191 LEU A O 1
ATOM 1571 N N . ASN A 1 192 ? -14.322 -4.736 -8.866 1.00 90.62 192 ASN A N 1
ATOM 1572 C CA . ASN A 1 192 ? -14.548 -4.708 -7.415 1.00 90.62 192 ASN A CA 1
ATOM 1573 C C . ASN A 1 192 ? -14.724 -6.119 -6.844 1.00 90.62 192 ASN A C 1
ATOM 1575 O O . ASN A 1 192 ? -14.245 -6.370 -5.741 1.00 90.62 192 ASN A O 1
ATOM 1579 N N . ALA A 1 193 ? -15.366 -7.040 -7.571 1.00 90.00 193 ALA A N 1
ATOM 1580 C CA . ALA A 1 193 ? -15.462 -8.436 -7.146 1.00 90.00 193 ALA A CA 1
ATOM 1581 C C . ALA A 1 193 ? -14.068 -9.076 -7.075 1.00 90.00 193 ALA A C 1
ATOM 1583 O O . ALA A 1 193 ? -13.640 -9.485 -5.998 1.00 90.00 193 ALA A O 1
ATOM 1584 N N . VAL A 1 194 ? -13.315 -9.018 -8.179 1.00 91.50 194 VAL A N 1
ATOM 1585 C CA . VAL A 1 194 ? -11.950 -9.565 -8.279 1.00 91.50 194 VAL A CA 1
ATOM 1586 C C . VAL A 1 194 ? -11.007 -8.945 -7.238 1.00 91.50 194 VAL A C 1
ATOM 1588 O O . VAL A 1 194 ? -10.280 -9.653 -6.549 1.00 91.50 194 VAL A O 1
ATOM 1591 N N . ALA A 1 195 ? -11.037 -7.622 -7.064 1.00 93.44 195 ALA A N 1
ATOM 1592 C CA . ALA A 1 195 ? -10.231 -6.936 -6.056 1.00 93.44 195 ALA A CA 1
ATOM 1593 C C . ALA A 1 195 ? -10.643 -7.304 -4.620 1.00 93.44 195 ALA A C 1
ATOM 1595 O O . ALA A 1 195 ? -9.789 -7.388 -3.741 1.00 93.44 195 ALA A O 1
ATOM 1596 N N . GLY A 1 196 ? -11.936 -7.527 -4.370 1.00 95.12 196 GLY A N 1
ATOM 1597 C CA . GLY A 1 196 ? -12.437 -8.002 -3.082 1.00 95.12 196 GLY A CA 1
ATOM 1598 C C . GLY A 1 196 ? -11.959 -9.418 -2.758 1.00 95.12 196 GLY A C 1
ATOM 1599 O O . GLY A 1 196 ? -11.518 -9.659 -1.636 1.00 95.12 196 GLY A O 1
ATOM 1600 N N . GLU A 1 197 ? -11.985 -10.325 -3.739 1.00 93.75 197 GLU A N 1
ATOM 1601 C CA . GLU A 1 197 ? -11.445 -11.686 -3.618 1.00 93.75 197 GLU A CA 1
ATOM 1602 C C . GLU A 1 197 ? -9.941 -11.662 -3.319 1.00 93.75 197 GLU A C 1
ATOM 1604 O O . GLU A 1 197 ? -9.521 -12.230 -2.316 1.00 93.75 197 GLU A O 1
ATOM 1609 N N . ILE A 1 198 ? -9.146 -10.906 -4.088 1.00 93.62 198 ILE A N 1
ATOM 1610 C CA . ILE A 1 198 ? -7.693 -10.769 -3.868 1.00 93.62 198 ILE A CA 1
ATOM 1611 C C . ILE A 1 198 ? -7.374 -10.206 -2.472 1.00 93.62 198 ILE A C 1
ATOM 1613 O O . ILE A 1 198 ? -6.424 -10.649 -1.823 1.00 93.62 198 ILE A O 1
ATOM 1617 N N . ILE A 1 199 ? -8.163 -9.244 -1.979 1.00 96.12 199 ILE A N 1
ATOM 1618 C CA . ILE A 1 199 ? -8.002 -8.709 -0.621 1.00 96.12 199 ILE A CA 1
ATOM 1619 C C . ILE A 1 199 ? -8.327 -9.777 0.431 1.00 96.12 199 ILE A C 1
ATOM 1621 O O . ILE A 1 199 ? -7.578 -9.897 1.400 1.00 96.12 199 ILE A O 1
ATOM 1625 N N . ILE A 1 200 ? -9.390 -10.571 0.256 1.00 95.44 200 ILE A N 1
ATOM 1626 C CA . ILE A 1 200 ? -9.707 -11.674 1.176 1.00 95.44 200 ILE A CA 1
ATOM 1627 C C . ILE A 1 200 ? -8.610 -12.740 1.146 1.00 95.44 200 ILE A C 1
ATOM 1629 O O . ILE A 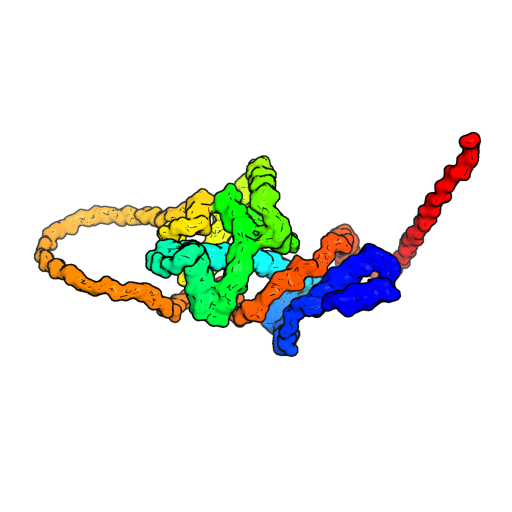1 200 ? -8.125 -13.107 2.212 1.00 95.44 200 ILE A O 1
ATOM 1633 N N . ASP A 1 201 ? -8.163 -13.183 -0.028 1.00 95.00 201 ASP A N 1
ATOM 1634 C CA . ASP A 1 201 ? -7.076 -14.159 -0.168 1.00 95.00 201 ASP A CA 1
ATOM 1635 C C . ASP A 1 201 ? -5.787 -13.666 0.502 1.00 95.00 201 ASP A C 1
ATOM 1637 O O . ASP A 1 201 ? -5.130 -14.421 1.219 1.00 95.00 201 ASP A O 1
ATOM 1641 N N . GLY A 1 202 ? -5.465 -12.376 0.357 1.00 94.88 202 GLY A N 1
ATOM 1642 C CA . GLY A 1 202 ? -4.359 -11.738 1.068 1.00 94.88 202 GLY A CA 1
ATOM 1643 C C . GLY A 1 202 ? -4.536 -11.745 2.591 1.00 94.88 202 GLY A C 1
ATOM 1644 O O . GLY A 1 202 ? -3.579 -12.034 3.308 1.00 94.88 202 GLY A O 1
ATOM 1645 N N . MET A 1 203 ? -5.745 -11.488 3.105 1.00 95.75 203 MET A N 1
ATOM 1646 C CA . MET A 1 203 ? -6.032 -11.585 4.544 1.00 95.75 203 MET A CA 1
ATOM 1647 C C . MET A 1 203 ? -5.913 -13.030 5.049 1.00 95.75 203 MET A C 1
ATOM 1649 O O . MET A 1 203 ? -5.339 -13.255 6.114 1.00 95.75 203 MET A O 1
ATOM 1653 N N . LEU A 1 204 ? -6.406 -14.015 4.289 1.00 96.00 204 LEU A N 1
ATOM 1654 C CA . LEU A 1 204 ? -6.289 -15.438 4.623 1.00 96.00 204 LEU A CA 1
ATOM 1655 C C . LEU A 1 204 ? -4.822 -15.891 4.641 1.00 96.00 204 LEU A C 1
ATOM 1657 O O . LEU A 1 204 ? -4.398 -16.551 5.588 1.00 96.00 204 LEU A O 1
ATOM 1661 N N . ALA A 1 205 ? -4.027 -15.484 3.647 1.00 94.25 205 ALA A N 1
ATOM 1662 C CA . ALA A 1 205 ? -2.587 -15.742 3.596 1.00 94.25 205 ALA A CA 1
ATOM 1663 C C . ALA A 1 205 ? -1.819 -15.053 4.740 1.00 94.25 205 ALA A C 1
ATOM 1665 O O . ALA A 1 205 ? -0.827 -15.591 5.227 1.00 94.25 205 ALA A O 1
ATOM 1666 N N . TYR A 1 206 ? -2.302 -13.895 5.204 1.00 92.06 206 TYR A N 1
ATOM 1667 C CA . TYR A 1 206 ? -1.794 -13.191 6.386 1.00 92.06 206 TYR A CA 1
ATOM 1668 C C . TYR A 1 206 ? -2.222 -13.843 7.723 1.00 92.06 206 TYR A C 1
ATOM 1670 O O . TYR A 1 206 ? -1.684 -13.505 8.774 1.00 92.06 206 TYR A O 1
ATOM 1678 N N . GLY A 1 207 ? -3.141 -14.816 7.701 1.00 94.94 207 GLY A N 1
ATOM 1679 C CA . GLY A 1 207 ? -3.557 -15.601 8.871 1.00 94.94 207 GLY A CA 1
ATOM 1680 C C . GLY A 1 207 ? -4.929 -15.247 9.454 1.00 94.94 207 GLY A C 1
ATOM 1681 O O . GLY A 1 207 ? -5.301 -15.787 10.498 1.00 94.94 207 GLY A O 1
ATOM 1682 N N . TRP A 1 208 ? -5.704 -14.377 8.801 1.00 95.69 208 TRP A N 1
ATOM 1683 C CA . TRP A 1 208 ? -7.095 -14.117 9.182 1.00 95.69 208 TRP A CA 1
ATOM 1684 C C . TRP A 1 208 ? -8.018 -15.286 8.813 1.00 95.69 208 TRP A C 1
ATOM 1686 O O . TRP A 1 208 ? -7.738 -16.074 7.913 1.00 95.69 208 TRP A O 1
ATOM 1696 N N . THR A 1 209 ? -9.165 -15.388 9.489 1.00 94.75 209 THR A N 1
ATOM 1697 C CA . THR A 1 209 ? -10.217 -16.360 9.152 1.00 94.75 209 THR A CA 1
ATOM 1698 C C . THR A 1 209 ? -11.390 -15.675 8.454 1.00 94.75 209 THR A C 1
ATOM 1700 O O . THR A 1 209 ? -11.705 -14.519 8.739 1.00 94.75 209 THR A O 1
ATOM 1703 N N . LEU A 1 210 ? -12.101 -16.402 7.581 1.00 92.12 210 LEU A N 1
ATOM 1704 C CA . LEU A 1 210 ? -13.309 -15.884 6.919 1.00 92.12 210 LEU A CA 1
ATOM 1705 C C . LEU A 1 210 ? -14.372 -15.391 7.913 1.00 92.12 210 LEU A C 1
ATOM 1707 O O . LEU A 1 210 ? -15.071 -14.425 7.621 1.00 92.12 210 LEU A O 1
ATOM 1711 N N . ASP A 1 211 ? -14.496 -16.029 9.078 1.00 91.44 211 ASP A N 1
ATOM 1712 C CA . ASP A 1 211 ? -15.442 -15.614 10.119 1.00 91.44 211 ASP A CA 1
ATOM 1713 C C . ASP A 1 211 ? -15.042 -14.274 10.756 1.00 91.44 211 ASP A C 1
ATOM 1715 O O . ASP A 1 211 ? -15.864 -13.361 10.855 1.00 91.44 211 ASP A O 1
ATOM 1719 N N . ALA A 1 212 ? -13.758 -14.100 11.086 1.00 92.62 212 ALA A N 1
ATOM 1720 C CA . ALA A 1 212 ? -13.235 -12.847 11.624 1.00 92.62 212 ALA A CA 1
ATOM 1721 C C . ALA A 1 212 ? -13.319 -11.693 10.603 1.00 92.62 212 ALA A C 1
ATOM 1723 O O . ALA A 1 212 ? -13.652 -10.566 10.971 1.00 92.62 212 ALA A O 1
ATOM 1724 N N . ILE A 1 213 ? -13.105 -11.976 9.311 1.00 93.19 213 ILE A N 1
ATOM 1725 C CA . ILE A 1 213 ? -13.294 -11.005 8.221 1.00 93.19 213 ILE A CA 1
ATOM 1726 C C . ILE A 1 213 ? -14.774 -10.608 8.097 1.00 93.19 213 ILE A C 1
ATOM 1728 O O . ILE A 1 213 ? -15.082 -9.418 8.019 1.00 93.19 213 ILE A O 1
ATOM 1732 N N . ARG A 1 214 ? -15.698 -11.582 8.111 1.00 90.12 214 ARG A N 1
ATOM 1733 C CA . ARG A 1 214 ? -17.148 -11.359 7.934 1.00 90.12 214 ARG A CA 1
ATOM 1734 C C . ARG A 1 214 ? -17.825 -10.676 9.118 1.00 90.12 214 ARG A C 1
ATOM 1736 O O . ARG A 1 214 ? -18.760 -9.907 8.916 1.00 90.12 214 ARG A O 1
ATOM 1743 N N . THR A 1 215 ? -17.378 -10.958 10.339 1.00 88.94 215 THR A N 1
ATOM 1744 C CA . THR A 1 215 ? -17.918 -10.365 11.577 1.00 88.94 215 THR A CA 1
ATOM 1745 C C . THR A 1 215 ? -17.179 -9.092 12.008 1.00 88.94 215 THR A C 1
ATOM 1747 O O . THR A 1 215 ? -17.664 -8.353 12.874 1.00 88.94 215 THR A O 1
ATOM 1750 N N . GLY A 1 216 ? -16.022 -8.814 11.399 1.00 89.44 216 GLY A N 1
ATOM 1751 C CA . GLY A 1 216 ? -15.187 -7.655 11.676 1.00 89.44 216 GLY A CA 1
ATOM 1752 C C . GLY A 1 216 ? -15.898 -6.327 11.406 1.00 89.44 216 GLY A C 1
ATOM 1753 O O . GLY A 1 216 ? -16.574 -6.146 10.400 1.00 89.44 216 GLY A O 1
ATOM 1754 N N . LYS A 1 217 ? -15.712 -5.360 12.312 1.00 91.50 217 LYS A N 1
ATOM 1755 C CA . LYS A 1 217 ? -16.346 -4.023 12.254 1.00 91.50 217 LYS A CA 1
ATOM 1756 C C . LYS A 1 217 ? -15.386 -2.906 11.831 1.00 91.50 217 LYS A C 1
ATOM 1758 O O . LYS A 1 217 ? -15.681 -1.725 12.020 1.00 91.50 217 LYS A O 1
ATOM 1763 N N . THR A 1 218 ? -14.222 -3.284 11.306 1.00 96.00 218 THR A N 1
ATOM 1764 C CA . THR A 1 218 ? -13.200 -2.356 10.797 1.00 96.00 218 THR A CA 1
ATOM 1765 C C . THR A 1 218 ? -13.664 -1.658 9.524 1.00 96.00 218 THR A C 1
ATOM 1767 O O . THR A 1 218 ? -14.561 -2.135 8.826 1.00 96.00 218 THR A O 1
ATOM 1770 N N . ARG A 1 219 ? -12.997 -0.558 9.175 1.00 96.50 219 ARG A N 1
ATOM 1771 C CA . ARG A 1 219 ? -13.234 0.168 7.918 1.00 96.50 219 ARG A CA 1
ATOM 1772 C C . ARG A 1 219 ? -13.071 -0.729 6.688 1.00 96.50 219 ARG A C 1
ATOM 1774 O O . ARG A 1 219 ? -13.892 -0.659 5.779 1.00 96.50 219 ARG A O 1
ATOM 1781 N N . LEU A 1 220 ? -12.079 -1.626 6.709 1.00 96.12 220 LEU A N 1
ATOM 1782 C CA . LEU A 1 220 ? -11.843 -2.612 5.651 1.00 96.12 220 LEU A CA 1
ATOM 1783 C C . LEU A 1 220 ? -13.040 -3.559 5.479 1.00 96.12 220 LEU A C 1
ATOM 1785 O O . LEU A 1 220 ? -13.592 -3.649 4.386 1.00 96.12 220 LEU A O 1
ATOM 1789 N N . CYS A 1 221 ? -13.476 -4.218 6.557 1.00 95.25 221 CYS A N 1
ATOM 1790 C CA . CYS A 1 221 ? -14.609 -5.149 6.519 1.00 95.25 221 CYS A CA 1
ATOM 1791 C C . CYS A 1 221 ? -15.898 -4.459 6.061 1.00 95.25 221 CYS A C 1
ATOM 1793 O O . CYS A 1 221 ? -16.600 -4.980 5.199 1.00 95.25 221 CYS A O 1
ATOM 1795 N N . ASN A 1 222 ? -16.181 -3.263 6.590 1.00 95.38 222 ASN A N 1
ATOM 1796 C CA . ASN A 1 222 ? -17.373 -2.496 6.228 1.00 95.38 222 ASN A CA 1
ATOM 1797 C C . ASN A 1 222 ? -17.371 -2.130 4.734 1.00 95.38 222 ASN A C 1
ATOM 1799 O O . ASN A 1 222 ? -18.382 -2.292 4.057 1.00 95.38 222 ASN A O 1
ATOM 1803 N N . ALA A 1 223 ? -16.235 -1.676 4.201 1.00 95.19 223 ALA A N 1
ATOM 1804 C CA . ALA A 1 223 ? -16.101 -1.333 2.790 1.00 95.19 223 ALA A CA 1
ATOM 1805 C C . ALA A 1 223 ? -16.198 -2.561 1.869 1.00 95.19 223 ALA A C 1
ATOM 1807 O O . ALA A 1 223 ? -16.893 -2.503 0.856 1.00 95.19 223 ALA A O 1
ATOM 1808 N N . LEU A 1 224 ? -15.577 -3.688 2.235 1.00 95.06 224 LEU A N 1
ATOM 1809 C CA . LEU A 1 224 ? -15.728 -4.948 1.502 1.00 95.06 224 LEU A CA 1
ATOM 1810 C C . LEU A 1 224 ? -17.186 -5.443 1.520 1.00 95.06 224 LEU A C 1
ATOM 1812 O O . LEU A 1 224 ? -17.694 -5.873 0.489 1.00 95.06 224 LEU A O 1
ATOM 1816 N N . ALA A 1 225 ? -17.899 -5.316 2.641 1.00 93.44 225 ALA A N 1
ATOM 1817 C CA . ALA A 1 225 ? -19.315 -5.677 2.726 1.00 93.44 225 ALA A CA 1
ATOM 1818 C C . ALA A 1 225 ? -20.226 -4.765 1.877 1.00 93.44 225 ALA A C 1
ATOM 1820 O O . ALA A 1 225 ? -21.226 -5.237 1.334 1.00 93.44 225 ALA A O 1
ATOM 1821 N N . ILE A 1 226 ? -19.882 -3.477 1.738 1.00 92.69 226 ILE A N 1
ATOM 1822 C CA . ILE A 1 226 ? -20.614 -2.502 0.911 1.00 92.69 226 ILE A CA 1
ATOM 1823 C C . ILE A 1 226 ? -20.372 -2.738 -0.587 1.00 92.69 226 ILE A C 1
ATOM 1825 O O . ILE A 1 226 ? -21.329 -2.807 -1.356 1.00 92.69 226 ILE A O 1
ATOM 1829 N N . HIS A 1 227 ? -19.108 -2.849 -1.009 1.00 91.81 227 HIS A N 1
ATOM 1830 C CA . HIS A 1 227 ? -18.734 -2.884 -2.432 1.00 91.81 227 HIS A CA 1
ATOM 1831 C C . HIS A 1 227 ? -18.660 -4.303 -3.014 1.00 91.81 227 HIS A C 1
ATOM 1833 O O . HIS A 1 227 ? -18.845 -4.476 -4.216 1.00 91.81 227 HIS A O 1
ATOM 1839 N N . CYS A 1 228 ? -18.456 -5.323 -2.175 1.00 92.00 228 CYS A N 1
ATOM 1840 C CA . CYS A 1 228 ? -18.324 -6.731 -2.567 1.00 92.00 228 CYS A CA 1
ATOM 1841 C C . CYS A 1 228 ? -19.306 -7.632 -1.779 1.00 92.00 228 CYS A C 1
ATOM 1843 O O . CYS A 1 228 ? -18.898 -8.629 -1.174 1.00 92.00 228 CYS A O 1
ATOM 1845 N N . PRO A 1 229 ? -20.625 -7.334 -1.768 1.00 89.69 229 PRO A N 1
ATOM 1846 C CA . PRO A 1 229 ? -21.588 -7.979 -0.868 1.00 89.69 229 PRO A CA 1
ATOM 1847 C C . PRO A 1 229 ? -21.737 -9.494 -1.080 1.00 89.69 229 PRO A C 1
ATOM 1849 O O . PRO A 1 229 ? -22.229 -10.189 -0.194 1.00 89.69 229 PRO A O 1
ATOM 1852 N N . HIS A 1 230 ? -21.318 -10.030 -2.231 1.00 88.12 230 HIS A N 1
ATOM 1853 C CA . HIS A 1 230 ? -21.312 -11.469 -2.504 1.00 88.12 230 HIS A CA 1
ATOM 1854 C C . HIS A 1 230 ? -20.331 -12.242 -1.600 1.00 88.12 230 HIS A C 1
ATOM 1856 O O . HIS A 1 230 ? -20.643 -13.364 -1.218 1.00 88.12 230 HIS A O 1
ATOM 1862 N N . LEU A 1 231 ? -19.220 -11.631 -1.168 1.00 85.69 231 LEU A N 1
ATOM 1863 C CA . LEU A 1 231 ? -18.213 -12.266 -0.299 1.00 85.69 231 LEU A CA 1
ATOM 1864 C C . LEU A 1 231 ? -18.706 -12.456 1.155 1.00 85.69 231 LEU A C 1
ATOM 1866 O O . LEU A 1 231 ? -18.240 -13.340 1.887 1.00 85.69 231 LEU A O 1
ATOM 1870 N N . PHE A 1 232 ? -19.684 -11.638 1.562 1.00 83.62 232 PHE A N 1
ATOM 1871 C CA . PHE A 1 232 ? -20.236 -11.562 2.922 1.00 83.62 232 PHE A CA 1
ATOM 1872 C C . PHE A 1 232 ? -21.602 -12.241 3.063 1.00 83.62 232 PHE A C 1
ATOM 1874 O O . PHE A 1 232 ? -22.092 -12.409 4.180 1.00 83.62 232 PHE A O 1
ATOM 1881 N N . ARG A 1 233 ? -22.214 -12.680 1.959 1.00 77.62 233 ARG A N 1
ATOM 1882 C CA . ARG A 1 233 ? -23.368 -13.580 2.021 1.00 77.62 233 ARG A CA 1
ATOM 1883 C C . ARG A 1 233 ? -22.892 -14.948 2.502 1.00 77.62 233 ARG A C 1
ATOM 1885 O O . ARG A 1 233 ? -21.937 -15.505 1.961 1.00 77.62 233 ARG A O 1
ATOM 1892 N N . SER A 1 234 ? -23.583 -15.515 3.490 1.00 57.19 234 SER A N 1
ATOM 1893 C CA . SER A 1 234 ? -23.509 -16.959 3.721 1.00 57.19 234 SER A CA 1
ATOM 1894 C C . SER A 1 234 ? -23.848 -17.680 2.413 1.00 57.19 234 SER A C 1
ATOM 1896 O O . SER A 1 234 ? -24.737 -17.200 1.697 1.00 57.19 234 SER A O 1
ATOM 1898 N N . PRO A 1 235 ? -23.192 -18.810 2.087 1.00 52.00 235 PRO A N 1
ATOM 1899 C CA . PRO A 1 235 ? -23.648 -19.636 0.978 1.00 52.00 235 PRO A CA 1
ATOM 1900 C C . PRO A 1 235 ? -25.126 -19.950 1.208 1.00 52.00 235 PRO A C 1
ATOM 1902 O O . PRO A 1 235 ? -25.509 -20.359 2.307 1.00 52.00 235 PRO A O 1
ATOM 1905 N N . VAL A 1 236 ? -25.959 -19.706 0.195 1.00 42.47 236 VAL A N 1
ATOM 1906 C CA . VAL A 1 236 ? -27.365 -20.099 0.259 1.00 42.47 236 VAL A CA 1
ATOM 1907 C C . VAL A 1 236 ? -27.370 -21.609 0.432 1.00 42.47 236 VAL A C 1
ATOM 1909 O O . VAL A 1 236 ? -26.811 -22.327 -0.397 1.00 42.47 236 VAL A O 1
ATOM 1912 N N . THR A 1 237 ? -27.967 -22.094 1.519 1.00 43.56 237 THR A N 1
ATOM 1913 C CA . THR A 1 237 ? -28.110 -23.527 1.787 1.00 43.56 237 THR A CA 1
ATOM 1914 C C . THR A 1 237 ? -29.211 -24.119 0.898 1.00 43.56 237 THR A C 1
ATOM 1916 O O . THR A 1 237 ? -30.166 -24.722 1.386 1.00 43.56 237 THR A O 1
ATOM 1919 N N . ASP A 1 238 ? -29.079 -23.936 -0.419 1.00 40.72 238 ASP A N 1
ATOM 1920 C CA . ASP A 1 238 ? -29.922 -24.526 -1.457 1.00 40.72 238 ASP A CA 1
ATOM 1921 C C . ASP A 1 238 ? -29.583 -26.011 -1.606 1.00 40.72 238 ASP A C 1
ATOM 1923 O O . ASP A 1 238 ? -29.008 -26.476 -2.584 1.00 40.72 238 ASP A O 1
ATOM 1927 N N . MET A 1 239 ? -29.968 -26.764 -0.582 1.00 40.62 239 MET A N 1
ATOM 1928 C CA . MET A 1 239 ? -30.355 -28.163 -0.672 1.00 40.62 239 MET A CA 1
ATOM 1929 C C . MET A 1 239 ? -31.407 -28.398 0.408 1.00 40.62 239 MET A C 1
ATOM 1931 O O . MET A 1 239 ? -31.134 -28.888 1.505 1.00 40.62 239 MET A O 1
ATOM 1935 N N . ALA A 1 240 ? -32.648 -28.041 0.076 1.00 41.16 240 ALA A N 1
ATOM 1936 C CA . ALA A 1 240 ? -33.812 -28.579 0.758 1.00 41.16 240 ALA A CA 1
ATOM 1937 C C . ALA A 1 240 ? -33.878 -30.092 0.486 1.00 41.16 240 ALA A C 1
ATOM 1939 O O . ALA A 1 240 ? -34.566 -30.545 -0.428 1.00 41.16 240 ALA A O 1
ATOM 1940 N N . SER A 1 241 ? -33.145 -30.879 1.278 1.00 33.75 241 SER A N 1
ATOM 1941 C CA . SER A 1 241 ? -33.282 -32.334 1.287 1.00 33.75 241 SER A CA 1
ATOM 1942 C C . SER A 1 241 ? -34.754 -32.691 1.534 1.00 33.75 241 SER A C 1
ATOM 1944 O O . SER A 1 241 ? -35.356 -32.134 2.461 1.00 33.75 241 SER A O 1
ATOM 1946 N N . PRO A 1 242 ? -35.362 -33.595 0.743 1.00 35.72 242 PRO A N 1
ATOM 1947 C CA . PRO A 1 242 ? -36.765 -33.943 0.914 1.00 35.72 242 PRO A CA 1
ATOM 1948 C C . PRO A 1 242 ? -37.032 -34.435 2.337 1.00 35.72 242 PRO A C 1
ATOM 1950 O O . PRO A 1 242 ? -36.323 -35.306 2.844 1.00 35.72 242 PRO A O 1
ATOM 1953 N N . LYS A 1 243 ? -38.078 -33.900 2.979 1.00 36.06 243 LYS A N 1
ATOM 1954 C CA . LYS A 1 243 ? -38.561 -34.398 4.272 1.00 36.06 243 LYS A CA 1
ATOM 1955 C C . LYS A 1 243 ? -39.041 -35.842 4.115 1.00 36.06 243 LYS A C 1
ATOM 1957 O O . LYS A 1 243 ? -40.202 -36.073 3.782 1.00 36.06 243 LYS A O 1
ATOM 1962 N N . ILE A 1 244 ? -38.172 -36.808 4.403 1.00 34.69 244 ILE A N 1
ATOM 1963 C CA . ILE A 1 244 ? -38.606 -38.174 4.691 1.00 34.69 244 ILE A CA 1
ATOM 1964 C C . ILE A 1 244 ? -39.269 -38.141 6.070 1.00 34.69 244 ILE A C 1
ATOM 1966 O O . ILE A 1 244 ? -38.654 -37.793 7.076 1.00 34.69 244 ILE A O 1
ATOM 1970 N N . LEU A 1 245 ? -40.567 -38.425 6.080 1.00 32.97 245 LEU A N 1
ATOM 1971 C CA . LEU A 1 245 ? -41.413 -38.442 7.267 1.00 32.97 245 LEU A CA 1
ATOM 1972 C C . LEU A 1 245 ? -41.159 -39.688 8.128 1.00 32.97 245 LEU A C 1
ATOM 1974 O O . LEU A 1 245 ? -41.004 -40.783 7.592 1.00 32.97 245 LEU A O 1
ATOM 1978 N N . SER A 1 246 ? -41.370 -39.517 9.441 1.00 32.75 246 SER A N 1
ATOM 1979 C CA . SER A 1 246 ? -41.619 -40.554 10.470 1.00 32.75 246 SER A CA 1
ATOM 1980 C C . SER A 1 246 ? -40.393 -41.117 11.216 1.00 32.75 246 SER A C 1
ATOM 1982 O O . SER A 1 246 ? -39.339 -41.303 10.616 1.00 32.75 246 SER A O 1
ATOM 1984 N N . PRO A 1 247 ? -40.570 -41.577 12.473 1.00 36.38 247 PRO A N 1
ATOM 1985 C CA . PRO A 1 247 ? -41.397 -40.977 13.529 1.00 36.38 247 PRO A CA 1
ATOM 1986 C C . PRO A 1 247 ? -40.653 -40.864 14.882 1.00 36.38 247 PRO A C 1
ATOM 1988 O O . PRO A 1 247 ? -39.557 -41.386 15.068 1.00 36.38 247 PRO A O 1
ATOM 1991 N N . GLU A 1 248 ? -41.276 -40.198 15.855 1.00 35.16 248 GLU A N 1
ATOM 1992 C CA . GLU A 1 248 ? -40.729 -39.997 17.203 1.00 35.16 248 GLU A CA 1
ATOM 1993 C C . GLU A 1 248 ? -40.470 -41.301 17.984 1.00 35.16 248 GLU A C 1
ATOM 1995 O O . GLU A 1 248 ? -41.343 -42.167 18.070 1.00 35.16 248 GLU A O 1
ATOM 2000 N N . ARG A 1 249 ? -39.334 -41.361 18.697 1.00 32.41 249 ARG A N 1
ATOM 2001 C CA . ARG A 1 249 ? -39.229 -41.938 20.054 1.00 32.41 249 ARG A CA 1
ATOM 2002 C C . ARG A 1 249 ? -38.258 -41.092 20.880 1.00 32.41 249 ARG A C 1
ATOM 2004 O O . ARG A 1 249 ? -37.146 -40.826 20.437 1.00 32.41 249 ARG A O 1
ATOM 2011 N N . GLY A 1 250 ? -38.706 -40.629 22.047 1.00 27.06 250 GLY A N 1
ATOM 2012 C CA . GLY A 1 250 ? -37.966 -39.674 22.880 1.00 27.06 250 GLY A CA 1
ATOM 2013 C C . GLY A 1 250 ? -36.964 -40.305 23.854 1.00 27.06 250 GLY A C 1
ATOM 2014 O O . GLY A 1 250 ? -36.870 -41.525 23.971 1.00 27.06 250 GLY A O 1
ATOM 2015 N N . GLY A 1 251 ? -36.256 -39.452 24.605 1.00 25.69 251 GLY A N 1
ATOM 2016 C CA . GLY A 1 251 ? -35.362 -39.889 25.681 1.00 25.69 251 GLY A CA 1
ATOM 2017 C C . GLY A 1 251 ? -34.444 -38.798 26.248 1.00 25.69 251 GLY A C 1
ATOM 2018 O O . GLY A 1 251 ? -33.356 -38.592 25.736 1.00 25.69 251 GLY A O 1
ATOM 2019 N N . LEU A 1 252 ? -34.880 -38.184 27.354 1.00 29.22 252 LEU A N 1
ATOM 2020 C CA . LEU A 1 252 ? -34.068 -37.664 28.474 1.00 29.22 252 LEU A CA 1
ATOM 2021 C C . LEU A 1 252 ? -32.890 -36.686 28.234 1.00 29.22 252 LEU A C 1
ATOM 2023 O O . LEU A 1 252 ? -31.784 -37.055 27.860 1.00 29.22 252 LEU A O 1
ATOM 2027 N N . ASN A 1 253 ? -33.125 -35.453 28.695 1.00 29.41 253 ASN A N 1
ATOM 2028 C CA . ASN A 1 253 ? -32.232 -34.572 29.466 1.00 29.41 253 ASN A CA 1
ATOM 2029 C C . ASN A 1 253 ? -30.788 -35.041 29.759 1.00 29.41 253 ASN A C 1
ATOM 2031 O O . ASN A 1 253 ? -30.586 -36.015 30.490 1.00 29.41 253 ASN A O 1
ATOM 2035 N N . GLN A 1 254 ? -29.822 -34.146 29.512 1.00 29.73 254 GLN A N 1
ATOM 2036 C CA . GLN A 1 254 ? -28.944 -33.696 30.602 1.00 29.73 254 GLN A CA 1
ATOM 2037 C C . GLN A 1 254 ? -28.343 -32.305 30.362 1.00 29.73 254 GLN A C 1
ATOM 2039 O O . GLN A 1 254 ? -27.961 -31.946 29.253 1.00 29.73 254 GLN A O 1
ATOM 2044 N N . SER A 1 255 ? -28.271 -31.519 31.434 1.00 29.97 255 SER A N 1
ATOM 2045 C CA . SER A 1 255 ? -27.668 -30.189 31.488 1.00 29.97 255 SER A CA 1
ATOM 2046 C C . SER A 1 255 ? -26.221 -30.255 31.987 1.00 29.97 255 SER A C 1
ATOM 2048 O O . SER A 1 255 ? -25.895 -31.093 32.827 1.00 29.97 255 SER A O 1
ATOM 2050 N N . LYS A 1 256 ? -25.369 -29.316 31.549 1.00 29.83 256 LYS A N 1
ATOM 2051 C CA . LYS A 1 256 ? -24.215 -28.839 32.335 1.00 29.83 256 LYS A CA 1
ATOM 2052 C C . LYS A 1 256 ? -23.742 -27.456 31.870 1.00 29.83 256 LYS A C 1
ATOM 2054 O O . LYS A 1 256 ? -23.619 -27.203 30.678 1.00 29.83 256 LYS A O 1
ATOM 2059 N N . GLN A 1 257 ? -23.512 -26.569 32.837 1.00 27.77 257 GLN A N 1
ATOM 2060 C CA . GLN A 1 257 ? -22.953 -25.220 32.675 1.00 27.77 257 GLN A CA 1
ATOM 2061 C C . GLN A 1 257 ? -21.458 -25.196 33.043 1.00 27.77 257 GLN A C 1
ATOM 2063 O O . GLN A 1 257 ? -21.009 -26.067 33.789 1.00 27.77 257 GLN A O 1
ATOM 2068 N N . SER A 1 258 ? -20.771 -24.101 32.667 1.00 28.41 258 SER A N 1
ATOM 2069 C CA . SER A 1 258 ? -19.423 -23.679 33.126 1.00 28.41 258 SER A CA 1
ATOM 2070 C C . SER A 1 258 ? -18.260 -24.557 32.606 1.00 28.41 258 SER A C 1
ATOM 2072 O O . SER A 1 258 ? -18.454 -25.745 32.390 1.00 28.41 258 SER A O 1
ATOM 2074 N N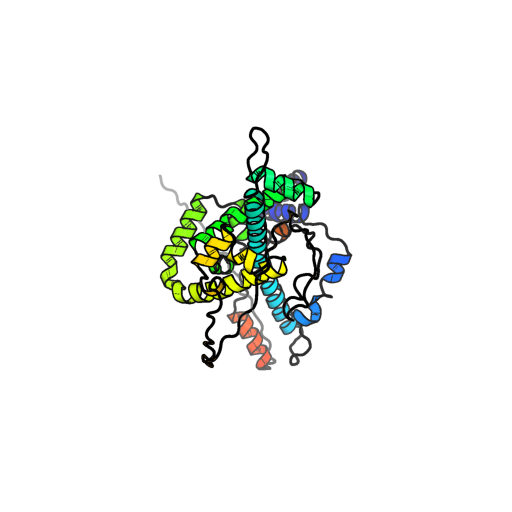 . SER A 1 259 ? -17.026 -24.093 32.360 1.00 26.69 259 SER A N 1
ATOM 2075 C CA . SER A 1 259 ? -16.364 -22.763 32.406 1.00 26.69 259 SER A CA 1
ATOM 2076 C C . SER A 1 259 ? -15.124 -22.800 31.459 1.00 26.69 259 SER A C 1
ATOM 2078 O O . SER A 1 259 ? -14.907 -23.838 30.840 1.00 26.69 259 SER A O 1
ATOM 2080 N N . LEU A 1 260 ? -14.277 -21.779 31.245 1.00 27.47 260 LEU A N 1
ATOM 2081 C CA . LEU A 1 260 ? -14.098 -20.457 31.880 1.00 27.47 260 LEU A CA 1
ATOM 2082 C C . LEU A 1 260 ? -13.738 -19.385 30.809 1.00 27.47 260 LEU A C 1
ATOM 2084 O O . LEU A 1 260 ? -14.464 -19.259 29.830 1.00 27.47 260 LEU A O 1
ATOM 2088 N N . ASN A 1 261 ? -12.653 -18.617 30.989 1.00 31.19 261 ASN A N 1
ATOM 2089 C CA . ASN A 1 261 ? -12.049 -17.701 30.016 1.00 31.19 261 ASN A CA 1
ATOM 2090 C C . ASN A 1 261 ? -10.653 -18.215 29.637 1.00 31.19 261 ASN A C 1
ATOM 2092 O O . ASN A 1 261 ? -9.868 -18.472 30.544 1.00 31.19 261 ASN A O 1
ATOM 2096 N N . ASP A 1 262 ? -10.322 -18.214 28.347 1.00 27.83 262 ASP A N 1
ATOM 2097 C CA . ASP A 1 262 ? -8.946 -18.141 27.845 1.00 27.83 262 ASP A CA 1
ATOM 2098 C C . ASP A 1 262 ? -8.934 -17.209 26.617 1.00 27.83 262 ASP A C 1
ATOM 2100 O O . ASP A 1 262 ? -9.848 -17.291 25.789 1.00 27.83 262 ASP A O 1
ATOM 2104 N N . PRO A 1 263 ? -7.954 -16.298 26.472 1.00 30.14 263 PRO A N 1
ATOM 2105 C CA . PRO A 1 263 ? -7.777 -15.543 25.235 1.00 30.14 263 PRO A CA 1
ATOM 2106 C C . PRO A 1 263 ? -7.297 -16.482 24.112 1.00 30.14 263 PRO A C 1
ATOM 2108 O O . PRO A 1 263 ? -6.568 -17.439 24.390 1.00 30.14 263 PRO A O 1
ATOM 2111 N N . PRO A 1 264 ? -7.643 -16.226 22.837 1.00 31.36 264 PRO A N 1
ATOM 2112 C CA . PRO A 1 264 ? -7.166 -17.048 21.733 1.00 31.36 264 PRO A CA 1
ATOM 2113 C C . PRO A 1 264 ? -5.648 -16.893 21.587 1.00 31.36 264 PRO A C 1
ATOM 2115 O O . PRO A 1 264 ? -5.149 -15.894 21.071 1.00 31.36 264 PRO A O 1
ATOM 2118 N N . ALA A 1 265 ? -4.905 -17.895 22.052 1.00 29.39 265 ALA A N 1
ATOM 2119 C CA . ALA A 1 265 ? -3.484 -18.007 21.772 1.00 29.39 265 ALA A CA 1
ATOM 2120 C C . ALA A 1 265 ? -3.271 -18.157 20.258 1.00 29.39 265 ALA A C 1
ATOM 2122 O O . ALA A 1 265 ? -3.948 -18.966 19.619 1.00 29.39 265 ALA A O 1
ATOM 2123 N N . PHE A 1 266 ? -2.295 -17.434 19.703 1.00 33.94 266 PHE A N 1
ATOM 2124 C CA . PHE A 1 266 ? -1.821 -17.630 18.332 1.00 33.94 266 PHE A CA 1
ATOM 2125 C C . PHE A 1 266 ? -1.228 -19.042 18.181 1.00 33.94 266 PHE A C 1
ATOM 2127 O O . PHE A 1 266 ? -0.032 -19.263 18.364 1.00 33.94 266 PHE A O 1
ATOM 2134 N N . ARG A 1 267 ? -2.077 -20.023 17.859 1.00 25.02 267 ARG A N 1
ATOM 2135 C CA . ARG A 1 267 ? -1.663 -21.350 17.396 1.00 25.02 267 ARG A CA 1
ATOM 2136 C C . ARG A 1 267 ? -1.668 -21.362 15.875 1.00 25.02 267 ARG A C 1
ATOM 2138 O O . ARG A 1 267 ? -2.692 -21.615 15.249 1.00 25.02 267 ARG A O 1
ATOM 2145 N N . THR A 1 268 ? -0.499 -21.136 15.293 1.00 29.11 268 THR A N 1
ATOM 2146 C CA . THR A 1 268 ? -0.214 -21.366 13.874 1.00 29.11 268 THR A CA 1
ATOM 2147 C C . THR A 1 268 ? -0.199 -22.865 13.559 1.00 29.11 268 THR A C 1
ATOM 2149 O O . THR A 1 268 ? 0.847 -23.484 13.389 1.00 29.11 268 THR A O 1
ATOM 2152 N N . THR A 1 269 ? -1.382 -23.472 13.455 1.00 26.41 269 THR A N 1
ATOM 2153 C CA . THR A 1 269 ? -1.557 -24.757 12.764 1.00 26.41 269 THR A CA 1
ATOM 2154 C C . THR A 1 269 ? -2.046 -24.485 11.348 1.00 26.41 269 THR A C 1
ATOM 2156 O O . THR A 1 269 ? -3.244 -24.312 11.132 1.00 26.41 269 THR A O 1
ATOM 2159 N N . VAL A 1 270 ? -1.110 -24.417 10.401 1.00 29.97 270 VAL A N 1
ATOM 2160 C CA . VAL A 1 270 ? -1.382 -24.209 8.971 1.00 29.97 270 VAL A CA 1
ATOM 2161 C C . VAL A 1 270 ? -2.089 -25.449 8.397 1.00 29.97 270 VAL A C 1
ATOM 2163 O O . VAL A 1 270 ? -1.494 -26.529 8.411 1.00 29.97 270 VAL A O 1
ATOM 2166 N N . PRO A 1 271 ? -3.332 -25.347 7.887 1.00 27.39 271 PRO A N 1
ATOM 2167 C CA . PRO A 1 271 ? -3.947 -26.410 7.096 1.00 27.39 271 PRO A CA 1
ATOM 2168 C C . PRO A 1 271 ? -3.293 -26.461 5.707 1.00 27.39 271 PRO A C 1
ATOM 2170 O O . PRO A 1 271 ? -2.908 -25.426 5.169 1.00 27.39 271 PRO A O 1
ATOM 2173 N N . SER A 1 272 ? -3.175 -27.651 5.113 1.00 28.88 272 SER A N 1
ATOM 2174 C CA . SER A 1 272 ? -2.516 -27.848 3.811 1.00 28.88 272 SER A CA 1
ATOM 2175 C C . SER A 1 272 ? -3.105 -26.947 2.717 1.00 28.88 272 SER A C 1
ATOM 2177 O O . SER A 1 272 ? -4.317 -26.967 2.488 1.00 28.88 272 SER A O 1
ATOM 2179 N N . ALA A 1 273 ? -2.241 -26.178 2.056 1.00 30.48 273 ALA A N 1
ATOM 2180 C CA . ALA A 1 273 ? -2.617 -25.063 1.195 1.00 30.48 273 ALA A CA 1
ATOM 2181 C C . ALA A 1 273 ? -3.203 -25.468 -0.171 1.00 30.48 273 ALA A C 1
ATOM 2183 O O . ALA A 1 273 ? -2.890 -26.516 -0.736 1.00 30.48 273 ALA A O 1
ATOM 2184 N N . HIS A 1 274 ? -4.006 -24.564 -0.741 1.00 28.56 274 HIS A N 1
ATOM 2185 C CA . HIS A 1 274 ? -4.342 -24.569 -2.167 1.00 28.56 274 HIS A CA 1
ATOM 2186 C C . HIS A 1 274 ? -3.085 -24.228 -3.003 1.00 28.56 274 HIS A C 1
ATOM 2188 O O . HIS A 1 274 ? -2.332 -23.330 -2.615 1.00 28.56 274 HIS A O 1
ATOM 2194 N N . PRO A 1 275 ? -2.875 -24.850 -4.181 1.00 27.50 275 PRO A N 1
ATOM 2195 C CA . PRO A 1 275 ? -1.594 -24.819 -4.908 1.00 27.50 275 PRO A CA 1
ATOM 2196 C C . PRO A 1 275 ? -1.160 -23.456 -5.484 1.00 27.50 275 PRO A C 1
ATOM 2198 O O . PRO A 1 275 ? -0.081 -23.360 -6.061 1.00 27.50 275 PRO A O 1
ATOM 2201 N N . ASN A 1 276 ? -1.958 -22.394 -5.331 1.00 33.62 276 ASN A N 1
ATOM 2202 C CA . ASN A 1 276 ? -1.643 -21.062 -5.863 1.00 33.62 276 ASN A CA 1
ATOM 2203 C C . ASN A 1 276 ? -0.962 -20.124 -4.843 1.00 33.62 276 ASN A C 1
ATOM 2205 O O . ASN A 1 276 ? -0.453 -19.080 -5.244 1.00 33.62 276 ASN A O 1
ATOM 2209 N N . LEU A 1 277 ? -0.933 -20.470 -3.546 1.00 32.38 277 LEU A N 1
ATOM 2210 C CA . LEU A 1 277 ? -0.470 -19.568 -2.472 1.00 32.38 277 LEU A CA 1
ATOM 2211 C C . LEU A 1 277 ? 0.924 -19.880 -1.901 1.00 32.38 277 LEU A C 1
ATOM 2213 O O . LEU A 1 277 ? 1.506 -19.019 -1.241 1.00 32.38 277 LEU A O 1
ATOM 2217 N N . GLU A 1 278 ? 1.525 -21.034 -2.215 1.00 28.17 278 GLU A N 1
ATOM 2218 C CA . GLU A 1 278 ? 2.896 -21.372 -1.774 1.00 28.17 278 GLU A CA 1
ATOM 2219 C C . GLU A 1 278 ? 3.969 -20.388 -2.287 1.00 28.17 278 GLU A C 1
ATOM 2221 O O . GLU A 1 278 ? 5.088 -20.357 -1.779 1.00 28.17 278 GLU A O 1
ATOM 2226 N N . HIS A 1 279 ? 3.635 -19.533 -3.260 1.00 41.97 279 HIS A N 1
ATOM 2227 C CA . HIS A 1 279 ? 4.548 -18.522 -3.788 1.00 41.97 279 HIS A CA 1
ATOM 2228 C C . HIS A 1 279 ? 4.654 -17.221 -2.987 1.00 41.97 279 HIS A C 1
ATOM 2230 O O . HIS A 1 279 ? 5.563 -16.445 -3.275 1.00 41.97 279 HIS A O 1
ATOM 2236 N N . PHE A 1 280 ? 3.784 -16.969 -2.004 1.00 35.28 280 PHE A N 1
ATOM 2237 C CA . PHE A 1 280 ? 3.704 -15.645 -1.369 1.00 35.28 280 PHE A CA 1
ATOM 2238 C C . PHE A 1 280 ? 4.547 -15.477 -0.090 1.00 35.28 280 PHE A C 1
ATOM 2240 O O . PHE A 1 280 ? 4.839 -14.351 0.299 1.00 35.28 280 PHE A O 1
ATOM 2247 N N . LEU A 1 281 ? 4.963 -16.571 0.561 1.00 29.19 281 LEU A N 1
ATOM 2248 C C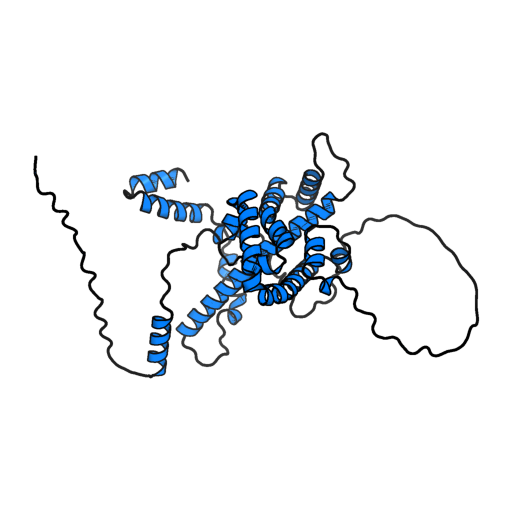A . LEU A 1 281 ? 5.589 -16.548 1.900 1.00 29.19 281 LEU A CA 1
ATOM 2249 C C . LEU A 1 281 ? 7.058 -17.021 1.920 1.00 29.19 281 LEU A C 1
ATOM 2251 O O . LEU A 1 281 ? 7.581 -17.413 2.958 1.00 29.19 281 LEU A O 1
ATOM 2255 N N . GLY A 1 282 ? 7.735 -16.998 0.768 1.00 26.45 282 GLY A N 1
ATOM 2256 C CA . GLY A 1 282 ? 9.075 -17.575 0.595 1.00 26.45 282 GLY A CA 1
ATOM 2257 C C . GLY A 1 282 ? 10.277 -16.689 0.962 1.00 26.45 282 GLY A C 1
ATOM 2258 O O . GLY A 1 282 ? 11.401 -17.134 0.748 1.00 26.45 282 GLY A O 1
ATOM 2259 N N . PHE A 1 283 ? 10.086 -15.458 1.452 1.00 28.08 283 PHE A N 1
ATOM 2260 C CA . PHE A 1 283 ? 11.187 -14.531 1.765 1.00 28.08 283 PHE A CA 1
ATOM 2261 C C . PHE A 1 283 ? 10.897 -13.630 2.972 1.00 28.08 283 PHE A C 1
ATOM 2263 O O . PHE A 1 283 ? 9.805 -13.081 3.106 1.00 28.08 283 PHE A O 1
ATOM 2270 N N . GLU A 1 284 ? 11.922 -13.405 3.799 1.00 27.45 284 GLU A N 1
ATOM 2271 C CA . GLU A 1 284 ? 11.933 -12.342 4.807 1.00 27.45 284 GLU A CA 1
ATOM 2272 C C . GLU A 1 284 ? 11.886 -10.971 4.113 1.00 27.45 284 GLU A C 1
ATOM 2274 O O . GLU A 1 284 ? 12.869 -10.522 3.520 1.00 27.45 284 GLU A O 1
ATOM 2279 N N . LEU A 1 285 ? 10.750 -10.276 4.200 1.00 31.17 285 LEU A N 1
ATOM 2280 C CA . LEU A 1 285 ? 10.590 -8.906 3.698 1.00 31.17 285 LEU A CA 1
ATOM 2281 C C . LEU A 1 285 ? 11.196 -7.870 4.666 1.00 31.17 285 LEU A C 1
ATOM 2283 O O . LEU A 1 285 ? 10.527 -6.940 5.109 1.00 31.17 285 LEU A O 1
ATOM 2287 N N . SER A 1 286 ? 12.488 -8.006 4.976 1.00 31.38 286 SER A N 1
ATOM 2288 C CA . SER A 1 286 ? 13.274 -7.002 5.709 1.00 31.38 286 SER A CA 1
ATOM 2289 C C . SER A 1 286 ? 13.878 -5.963 4.747 1.00 31.38 286 SER A C 1
ATOM 2291 O O . SER A 1 286 ? 15.088 -5.871 4.543 1.00 31.38 286 SER A O 1
ATOM 2293 N N . GLY A 1 287 ? 13.014 -5.158 4.119 1.00 31.33 287 GLY A N 1
ATOM 2294 C CA . GLY A 1 287 ? 13.431 -4.092 3.205 1.00 31.33 287 GLY A CA 1
ATOM 2295 C C . GLY A 1 287 ? 12.390 -2.984 3.060 1.00 31.33 287 GLY A C 1
ATOM 2296 O O . GLY A 1 287 ? 11.267 -3.242 2.636 1.00 31.33 287 GLY A O 1
ATOM 2297 N N . ASP A 1 288 ? 12.775 -1.742 3.374 1.00 35.72 288 ASP A N 1
ATOM 2298 C CA . ASP A 1 288 ? 11.950 -0.544 3.144 1.00 35.72 288 ASP A CA 1
ATOM 2299 C C . ASP A 1 288 ? 11.952 -0.212 1.635 1.00 35.72 288 ASP A C 1
ATOM 2301 O O . ASP A 1 288 ? 12.819 0.508 1.126 1.00 35.72 288 ASP A O 1
ATOM 2305 N N . TRP A 1 289 ? 11.014 -0.818 0.896 1.00 37.06 289 TRP A N 1
ATOM 2306 C CA . TRP A 1 289 ? 10.901 -0.725 -0.569 1.00 37.06 289 TRP A CA 1
ATOM 2307 C C . TRP A 1 289 ? 10.605 0.695 -1.089 1.00 37.06 289 TRP A C 1
ATOM 2309 O O . TRP A 1 289 ? 10.795 0.965 -2.278 1.00 37.06 289 TRP A O 1
ATOM 2319 N N . ASP A 1 290 ? 10.231 1.630 -0.208 1.00 36.31 290 ASP A N 1
ATOM 2320 C CA . ASP A 1 290 ? 9.932 3.043 -0.496 1.00 36.31 290 ASP A CA 1
ATOM 2321 C C . ASP A 1 290 ? 10.990 3.775 -1.319 1.00 36.31 290 ASP A C 1
ATOM 2323 O O . ASP A 1 290 ? 10.688 4.768 -1.984 1.00 36.31 290 ASP A O 1
ATOM 2327 N N . LEU A 1 291 ? 12.239 3.325 -1.229 1.00 37.59 291 LEU A N 1
ATOM 2328 C CA . LEU A 1 291 ? 13.390 3.991 -1.823 1.00 37.59 291 LEU A CA 1
ATOM 2329 C C . LEU A 1 291 ? 13.676 3.608 -3.273 1.00 37.59 291 LEU A C 1
ATOM 2331 O O . LEU A 1 291 ? 14.407 4.337 -3.938 1.00 37.59 291 LEU A O 1
ATOM 2335 N N . TYR A 1 292 ? 13.092 2.521 -3.781 1.00 33.72 292 TYR A N 1
ATOM 2336 C CA . TYR A 1 292 ? 13.183 2.190 -5.208 1.00 33.72 292 TYR A CA 1
ATOM 2337 C C . TYR A 1 292 ? 12.089 2.897 -6.029 1.00 33.72 292 TYR A C 1
ATOM 2339 O O . TYR A 1 292 ? 12.305 3.255 -7.185 1.00 33.72 292 TYR A O 1
ATOM 2347 N N . LEU A 1 293 ? 10.934 3.170 -5.408 1.00 38.69 293 LEU A N 1
ATOM 2348 C CA . LEU A 1 293 ? 9.740 3.722 -6.067 1.00 38.69 293 LEU A CA 1
ATOM 2349 C C . LEU A 1 293 ? 9.834 5.223 -6.405 1.00 38.69 293 LEU A C 1
ATOM 2351 O O . LEU A 1 293 ? 8.990 5.745 -7.127 1.00 38.69 293 LEU A O 1
ATOM 2355 N N . SER A 1 294 ? 10.838 5.945 -5.894 1.00 35.88 294 SER A N 1
ATOM 2356 C CA . SER A 1 294 ? 10.960 7.404 -6.065 1.00 35.88 294 SER A CA 1
ATOM 2357 C C . SER A 1 294 ? 11.936 7.858 -7.160 1.00 35.88 294 SER A C 1
ATOM 2359 O O . SER A 1 294 ? 12.218 9.055 -7.259 1.00 35.88 294 SER A O 1
ATOM 2361 N N . HIS A 1 295 ? 12.487 6.923 -7.946 1.00 38.47 295 HIS A N 1
ATOM 2362 C CA . HIS A 1 295 ? 13.657 7.170 -8.805 1.00 38.47 295 HIS A CA 1
ATOM 2363 C C . HIS A 1 295 ? 13.486 6.840 -10.290 1.00 38.47 295 HIS A C 1
ATOM 2365 O O . HIS A 1 295 ? 14.453 6.973 -11.038 1.00 38.47 295 HIS A O 1
ATOM 2371 N N . VAL A 1 296 ? 12.277 6.501 -10.742 1.00 33.97 296 VAL A N 1
ATOM 2372 C CA . VAL A 1 296 ? 11.954 6.470 -12.178 1.00 33.97 296 VAL A CA 1
ATOM 2373 C C . VAL A 1 296 ? 11.663 7.905 -12.644 1.00 33.97 296 VAL A C 1
ATOM 2375 O O . VAL A 1 296 ? 10.712 8.511 -12.146 1.00 33.97 296 VAL A O 1
ATOM 2378 N N . PRO A 1 297 ? 12.450 8.495 -13.565 1.00 29.88 297 PRO A N 1
ATOM 2379 C CA . PRO A 1 297 ? 12.096 9.774 -14.167 1.00 29.88 297 PRO A CA 1
ATOM 2380 C C . PRO A 1 297 ? 10.869 9.583 -15.063 1.00 29.88 297 PRO A C 1
ATOM 2382 O O . PRO A 1 297 ? 10.865 8.690 -15.907 1.00 29.88 297 PRO A O 1
ATOM 2385 N N . SER A 1 298 ? 9.865 10.451 -14.928 1.00 38.34 298 SER A N 1
ATOM 2386 C CA . SER A 1 298 ? 8.675 10.485 -15.797 1.00 38.34 298 SER A CA 1
ATOM 2387 C C . SER A 1 298 ? 8.989 10.778 -17.269 1.00 38.34 298 SER A C 1
ATOM 2389 O O . SER A 1 298 ? 8.149 10.566 -18.138 1.00 38.34 298 SER A O 1
ATOM 2391 N N . ASP A 1 299 ? 10.205 11.255 -17.541 1.00 31.91 299 ASP A N 1
ATOM 2392 C CA . ASP A 1 299 ? 10.605 11.851 -18.808 1.00 31.91 299 ASP A CA 1
ATOM 2393 C C . ASP A 1 299 ? 11.627 10.950 -19.524 1.00 31.91 299 ASP A C 1
ATOM 2395 O O . ASP A 1 299 ? 12.798 11.297 -19.693 1.00 31.91 299 ASP A O 1
ATOM 2399 N N . GLN A 1 300 ? 11.186 9.769 -19.959 1.00 32.78 300 GLN A N 1
ATOM 2400 C CA . GLN A 1 300 ? 11.818 9.083 -21.085 1.00 32.78 300 GLN A CA 1
ATOM 2401 C C . GLN A 1 300 ? 10.784 8.884 -22.183 1.00 32.78 300 GLN A C 1
ATOM 2403 O O . GLN A 1 300 ? 9.811 8.151 -22.015 1.00 32.78 300 GLN A O 1
ATOM 2408 N N . HIS A 1 301 ? 11.019 9.547 -23.318 1.00 32.78 301 HIS A N 1
ATOM 2409 C CA . HIS A 1 301 ? 10.284 9.278 -24.543 1.00 32.78 301 HIS A CA 1
ATOM 2410 C C . HIS A 1 301 ? 10.364 7.783 -24.840 1.00 32.78 301 HIS A C 1
ATOM 2412 O O . HIS A 1 301 ? 11.454 7.216 -24.963 1.00 32.78 301 HIS A O 1
ATOM 2418 N N . PHE A 1 302 ? 9.192 7.159 -24.919 1.00 37.59 302 PHE A N 1
ATOM 2419 C CA . PHE A 1 302 ? 9.052 5.775 -25.331 1.00 37.59 302 PHE A CA 1
ATOM 2420 C C . PHE A 1 302 ? 9.741 5.588 -26.686 1.00 37.59 302 PHE A C 1
ATOM 2422 O O . PHE A 1 302 ? 9.657 6.454 -27.560 1.00 37.59 302 PHE A O 1
ATOM 2429 N N . LEU A 1 303 ? 10.377 4.430 -26.880 1.00 36.44 303 LEU A N 1
ATOM 2430 C CA . LEU A 1 303 ? 10.552 3.929 -28.237 1.00 36.44 303 LEU A CA 1
ATOM 2431 C C . LEU A 1 303 ? 9.144 3.752 -28.795 1.00 36.44 303 LEU A C 1
ATOM 2433 O O . LEU A 1 303 ? 8.389 2.939 -28.261 1.00 36.44 303 LEU A O 1
ATOM 2437 N N . ASP A 1 304 ? 8.804 4.562 -29.796 1.00 38.50 304 ASP A N 1
ATOM 2438 C CA . ASP A 1 304 ? 7.510 4.511 -30.465 1.00 38.50 304 ASP A CA 1
ATOM 2439 C C . ASP A 1 304 ? 7.200 3.058 -30.847 1.00 38.50 304 ASP A C 1
ATOM 2441 O O . ASP A 1 304 ? 8.049 2.341 -31.391 1.00 38.50 304 ASP A O 1
ATOM 2445 N N . GLU A 1 305 ? 5.989 2.618 -30.519 1.00 40.34 305 GLU A N 1
ATOM 2446 C CA . GLU A 1 305 ? 5.520 1.260 -30.771 1.00 40.34 305 GLU A CA 1
ATOM 2447 C C . GLU A 1 305 ? 5.580 0.955 -32.282 1.00 40.34 305 GLU A C 1
ATOM 2449 O O . GLU A 1 305 ? 5.892 -0.172 -32.673 1.00 40.34 305 GLU A O 1
ATOM 2454 N N . SER A 1 306 ? 5.455 1.993 -33.127 1.00 41.16 306 SER A N 1
ATOM 2455 C CA . SER A 1 306 ? 5.668 1.927 -34.580 1.00 41.16 306 SER A CA 1
ATOM 2456 C C . SER A 1 306 ? 7.106 1.543 -34.979 1.00 41.16 306 SER A C 1
ATOM 2458 O O . SER A 1 306 ? 7.301 0.688 -35.847 1.00 41.16 306 SER A O 1
ATOM 2460 N N . CYS A 1 307 ? 8.129 2.102 -34.322 1.00 42.22 307 CYS A N 1
ATOM 2461 C CA . CYS A 1 307 ? 9.539 1.810 -34.602 1.00 42.22 307 CYS A CA 1
ATOM 2462 C C . CYS A 1 307 ? 9.906 0.379 -34.206 1.00 42.22 307 CYS A C 1
ATOM 2464 O O . CYS A 1 307 ? 10.691 -0.278 -34.892 1.00 42.22 307 CYS A O 1
ATOM 2466 N N . LEU A 1 308 ? 9.344 -0.112 -33.098 1.00 44.31 308 LEU A N 1
ATOM 2467 C CA . LEU A 1 308 ? 9.632 -1.457 -32.612 1.00 44.31 308 LEU A CA 1
ATOM 2468 C C . LEU A 1 308 ? 8.900 -2.521 -33.444 1.00 44.31 308 LEU A C 1
ATOM 2470 O O . LEU A 1 308 ? 9.499 -3.554 -33.736 1.00 44.31 308 LEU A O 1
ATOM 2474 N N . GLN A 1 309 ? 7.679 -2.237 -33.915 1.00 45.78 309 GLN A N 1
ATOM 2475 C CA . GLN A 1 309 ? 6.988 -3.084 -34.891 1.00 45.78 309 GLN A CA 1
ATOM 2476 C C . GLN A 1 309 ? 7.736 -3.114 -36.235 1.00 45.78 309 GLN A C 1
ATOM 2478 O O . GLN A 1 309 ? 8.073 -4.191 -36.709 1.00 45.78 309 GLN A O 1
ATOM 2483 N N . THR A 1 310 ? 8.142 -1.959 -36.776 1.00 47.75 310 THR A N 1
ATOM 2484 C CA . THR A 1 310 ? 8.919 -1.873 -38.034 1.00 47.75 310 THR A CA 1
ATOM 2485 C C . THR A 1 310 ? 10.246 -2.653 -37.962 1.00 47.75 310 THR A C 1
ATOM 2487 O O . THR A 1 310 ? 10.683 -3.262 -38.943 1.00 47.75 310 THR A O 1
ATOM 2490 N N . TYR A 1 311 ? 10.898 -2.677 -36.794 1.00 43.59 311 TYR A N 1
ATOM 2491 C CA . TYR A 1 311 ? 12.110 -3.473 -36.566 1.00 43.59 311 TYR A CA 1
ATOM 2492 C C . TYR A 1 311 ? 11.841 -4.988 -36.484 1.00 43.59 311 TYR A C 1
ATOM 2494 O O . TYR A 1 311 ? 12.682 -5.787 -36.892 1.00 43.59 311 TYR A O 1
ATOM 2502 N N . LEU A 1 312 ? 10.679 -5.401 -35.974 1.00 46.09 312 LEU A N 1
ATOM 2503 C CA . LEU A 1 312 ? 10.270 -6.808 -35.958 1.00 46.09 312 LEU A CA 1
ATOM 2504 C C . LEU A 1 312 ? 9.834 -7.278 -37.355 1.00 46.09 312 LEU A C 1
ATOM 2506 O O . LEU A 1 312 ? 10.310 -8.316 -37.812 1.00 46.09 312 LEU A O 1
ATOM 2510 N N . ASP A 1 313 ? 9.054 -6.475 -38.079 1.00 50.31 313 ASP A N 1
ATOM 2511 C CA . ASP A 1 313 ? 8.598 -6.769 -39.444 1.00 50.31 313 ASP A CA 1
ATOM 2512 C C . ASP A 1 313 ? 9.785 -6.923 -40.417 1.00 50.31 313 ASP A C 1
ATOM 2514 O O . ASP A 1 313 ? 9.807 -7.816 -41.266 1.00 50.31 313 ASP A O 1
ATOM 2518 N N . SER A 1 314 ? 10.827 -6.095 -40.266 1.00 43.97 314 SER A N 1
ATOM 2519 C CA . SER A 1 314 ? 12.059 -6.202 -41.067 1.00 43.97 314 SER A CA 1
ATOM 2520 C C . SER A 1 314 ? 12.936 -7.409 -40.701 1.00 43.97 314 SER A C 1
ATOM 2522 O O . SER A 1 314 ? 13.673 -7.900 -41.561 1.00 43.97 314 SER A O 1
ATOM 2524 N N . LEU A 1 315 ? 12.825 -7.944 -39.478 1.00 42.03 315 LEU A N 1
ATOM 2525 C CA . LEU A 1 315 ? 13.453 -9.209 -39.081 1.00 42.03 315 LEU A CA 1
ATOM 2526 C C . LEU A 1 315 ? 12.683 -10.439 -39.589 1.00 42.03 315 LEU A C 1
ATOM 2528 O O . LEU A 1 315 ? 13.321 -11.428 -39.949 1.00 42.03 315 LEU A O 1
ATOM 2532 N N . GLU A 1 316 ? 11.350 -10.393 -39.653 1.00 45.19 316 GLU A N 1
ATOM 2533 C CA . GLU A 1 316 ? 10.534 -11.496 -40.188 1.00 45.19 316 GLU A CA 1
ATOM 2534 C C . GLU A 1 316 ? 10.584 -11.586 -41.723 1.00 45.19 316 GLU A C 1
ATOM 2536 O O . GLU A 1 316 ? 10.562 -12.684 -42.279 1.00 45.19 316 GLU A O 1
ATOM 2541 N N . MET A 1 317 ? 10.735 -10.455 -42.420 1.00 37.66 317 MET A N 1
ATOM 2542 C CA . MET A 1 317 ? 10.771 -10.391 -43.891 1.00 37.66 317 MET A CA 1
ATOM 2543 C C . MET A 1 317 ? 12.109 -10.816 -44.529 1.00 37.66 317 MET A C 1
ATOM 2545 O O . MET A 1 317 ? 12.205 -10.881 -45.755 1.00 37.66 317 MET A O 1
ATOM 2549 N N . GLY A 1 318 ? 13.156 -11.096 -43.742 1.00 38.16 318 GLY A N 1
ATOM 2550 C CA . GLY A 1 318 ? 14.425 -11.648 -44.246 1.00 38.16 318 GLY A CA 1
ATOM 2551 C C . GLY A 1 318 ? 15.190 -10.759 -45.242 1.00 38.16 318 GLY A C 1
ATOM 2552 O O . GLY A 1 318 ? 15.991 -11.265 -46.029 1.00 38.16 318 GLY A O 1
ATOM 2553 N N . VAL A 1 319 ? 14.951 -9.443 -45.242 1.00 37.38 319 VAL A N 1
ATOM 2554 C CA . VAL A 1 319 ? 15.520 -8.519 -46.235 1.00 37.38 319 VAL A CA 1
ATOM 2555 C C . VAL A 1 319 ? 16.967 -8.167 -45.884 1.00 37.38 319 VAL A C 1
ATOM 2557 O O . VAL A 1 319 ? 17.236 -7.277 -45.079 1.00 37.38 319 VAL A O 1
ATOM 2560 N N . SER A 1 320 ? 17.930 -8.820 -46.538 1.00 40.28 320 SER A N 1
ATOM 2561 C CA . SER A 1 320 ? 19.326 -8.375 -46.521 1.00 40.28 320 SER A CA 1
ATOM 2562 C C . SER A 1 320 ? 19.501 -7.141 -47.419 1.00 40.28 320 SER A C 1
ATOM 2564 O O . SER A 1 320 ? 19.742 -7.271 -48.621 1.00 40.28 320 SER A O 1
ATOM 2566 N N . GLY A 1 321 ? 19.383 -5.941 -46.849 1.00 33.00 321 GLY A N 1
ATOM 2567 C CA . GLY A 1 321 ? 19.591 -4.676 -47.557 1.00 33.00 321 GLY A CA 1
ATOM 2568 C C . GLY A 1 321 ? 20.210 -3.608 -46.657 1.00 33.00 321 GLY A C 1
ATOM 2569 O O . GLY A 1 321 ? 19.777 -3.424 -45.523 1.00 33.00 321 GLY A O 1
ATOM 2570 N N . ASN A 1 322 ? 21.228 -2.902 -47.158 1.00 36.44 322 ASN A N 1
ATOM 2571 C CA . ASN A 1 322 ? 21.864 -1.791 -46.446 1.00 36.44 322 ASN A CA 1
ATOM 2572 C C . ASN A 1 322 ? 20.869 -0.641 -46.221 1.00 36.44 322 ASN A C 1
ATOM 2574 O O . ASN A 1 322 ? 20.633 0.163 -47.123 1.00 36.44 322 ASN A O 1
ATOM 2578 N N . CYS A 1 323 ? 20.364 -0.496 -44.998 1.00 30.80 323 CYS A N 1
ATOM 2579 C CA . CYS A 1 323 ? 19.745 0.747 -44.550 1.00 30.80 323 CYS A CA 1
ATOM 2580 C C . CYS A 1 323 ? 20.834 1.737 -44.114 1.00 30.80 323 CYS A C 1
ATOM 2582 O O . CYS A 1 323 ? 21.189 1.806 -42.937 1.00 30.80 323 CYS A O 1
ATOM 2584 N N . ASN A 1 324 ? 21.337 2.533 -45.061 1.00 33.53 324 ASN A N 1
ATOM 2585 C CA . ASN A 1 324 ? 21.987 3.801 -44.727 1.00 33.53 324 ASN A CA 1
ATOM 2586 C C . ASN A 1 324 ? 20.922 4.733 -44.127 1.00 33.53 324 ASN A C 1
ATOM 2588 O O . ASN A 1 324 ? 20.204 5.405 -44.862 1.00 33.53 324 ASN A O 1
ATOM 2592 N N . MET A 1 325 ? 20.802 4.762 -42.798 1.00 29.72 325 MET A N 1
ATOM 2593 C CA . MET A 1 325 ? 20.090 5.843 -42.120 1.00 29.72 325 MET A CA 1
ATOM 2594 C C . MET A 1 325 ? 21.003 7.066 -42.057 1.00 29.72 325 MET A C 1
ATOM 2596 O O . MET A 1 325 ? 21.865 7.168 -41.184 1.00 29.72 325 MET A O 1
ATOM 2600 N N . GLU A 1 326 ? 20.788 8.006 -42.974 1.00 29.19 326 GLU A N 1
ATOM 2601 C CA . GLU A 1 326 ? 21.163 9.395 -42.727 1.00 29.19 326 GLU A CA 1
ATOM 2602 C C . GLU A 1 326 ? 20.313 9.905 -41.556 1.00 29.19 326 GLU A C 1
ATOM 2604 O O . GLU A 1 326 ? 19.083 9.942 -41.622 1.00 29.19 326 GLU A O 1
ATOM 2609 N N . LEU A 1 327 ? 20.970 10.242 -40.446 1.00 29.02 327 LEU A N 1
ATOM 2610 C CA . LEU A 1 327 ? 20.317 10.902 -39.321 1.00 29.02 327 LEU A CA 1
ATOM 2611 C C . LEU A 1 327 ? 19.929 12.325 -39.751 1.00 29.02 327 LEU A C 1
ATOM 2613 O O . LEU A 1 327 ? 20.791 13.031 -40.282 1.00 29.02 327 LEU A O 1
ATOM 2617 N N . PRO A 1 328 ? 18.691 12.787 -39.497 1.00 28.78 328 PRO A N 1
ATOM 2618 C CA . PRO A 1 328 ? 18.334 14.167 -39.775 1.00 28.78 328 PRO A CA 1
ATOM 2619 C C . PRO A 1 328 ? 19.166 15.092 -38.883 1.00 28.78 328 PRO A C 1
ATOM 2621 O O . PRO A 1 328 ? 19.088 15.039 -37.653 1.00 28.78 328 PRO A O 1
ATOM 2624 N N . VAL A 1 329 ? 19.967 15.948 -39.518 1.00 29.00 329 VAL A N 1
ATOM 2625 C CA . VAL A 1 329 ? 20.638 17.060 -38.845 1.00 29.00 329 VAL A CA 1
ATOM 2626 C C . VAL A 1 329 ? 19.551 17.992 -38.320 1.00 29.00 329 VAL A C 1
ATOM 2628 O O . VAL A 1 329 ? 18.795 18.573 -39.094 1.00 29.00 329 VAL A O 1
ATOM 2631 N N . LEU A 1 330 ? 19.461 18.124 -36.997 1.00 29.56 330 LEU A N 1
ATOM 2632 C CA . LEU A 1 330 ? 18.638 19.152 -36.372 1.00 29.56 330 LEU A CA 1
ATOM 2633 C C . LEU A 1 330 ? 19.308 20.506 -36.618 1.00 29.56 330 LEU A C 1
ATOM 2635 O O . LEU A 1 330 ? 20.231 20.884 -35.897 1.00 29.56 330 LEU A O 1
ATOM 2639 N N . GLU A 1 331 ? 18.855 21.220 -37.647 1.00 28.45 331 GLU A N 1
ATOM 2640 C CA . GLU A 1 331 ? 19.235 22.614 -37.853 1.00 28.45 331 GLU A CA 1
ATOM 2641 C C . GLU A 1 331 ? 18.820 23.438 -36.628 1.00 28.45 331 GLU A C 1
ATOM 2643 O O . GLU A 1 331 ? 17.648 23.491 -36.239 1.00 28.45 331 GLU A O 1
ATOM 2648 N N . HIS A 1 332 ? 19.801 24.085 -35.999 1.00 29.25 332 HIS A N 1
ATOM 2649 C CA . HIS A 1 332 ? 19.539 25.067 -34.962 1.00 29.25 332 HIS A CA 1
ATOM 2650 C C . HIS A 1 332 ? 18.836 26.272 -35.593 1.00 29.25 332 HIS A C 1
ATOM 2652 O O . HIS A 1 332 ? 19.458 27.065 -36.293 1.00 29.25 332 HIS A O 1
ATOM 2658 N N . SER A 1 333 ? 17.542 26.435 -35.309 1.00 28.12 333 SER A N 1
ATOM 2659 C CA . SER A 1 333 ? 16.847 27.695 -35.568 1.00 28.12 333 SER A CA 1
ATOM 2660 C C . SER A 1 333 ? 17.362 28.751 -34.589 1.00 28.12 333 SER A C 1
ATOM 2662 O O . SER A 1 333 ? 16.874 28.883 -33.465 1.00 28.12 333 SER A O 1
ATOM 2664 N N . GLU A 1 334 ? 18.379 29.494 -35.020 1.00 30.88 334 GLU A N 1
ATOM 2665 C CA . GLU A 1 334 ? 18.757 30.757 -34.401 1.00 30.88 334 GLU A CA 1
ATOM 2666 C C . GLU A 1 334 ? 17.605 31.754 -34.603 1.00 30.88 334 GLU A C 1
ATOM 2668 O O . GLU A 1 334 ? 17.245 32.103 -35.728 1.00 30.88 334 GLU A O 1
ATOM 2673 N N . ARG A 1 335 ? 16.986 32.197 -33.502 1.00 29.56 335 ARG A N 1
ATOM 2674 C CA . ARG A 1 335 ? 16.109 33.372 -33.516 1.00 29.56 335 ARG A CA 1
ATOM 2675 C C . ARG A 1 335 ? 16.969 34.612 -33.325 1.00 29.56 335 ARG A C 1
ATOM 2677 O O . ARG A 1 335 ? 17.327 34.953 -32.201 1.00 29.56 335 ARG A O 1
ATOM 2684 N N . GLU A 1 336 ? 17.265 35.287 -34.427 1.00 30.08 336 GLU A N 1
ATOM 2685 C CA . GLU A 1 336 ? 17.700 36.680 -34.400 1.00 30.08 336 GLU A CA 1
ATOM 2686 C C . GLU A 1 336 ? 16.515 37.573 -33.997 1.00 30.08 336 GLU A C 1
ATOM 2688 O O . GLU A 1 336 ? 15.657 37.905 -34.821 1.00 30.08 336 GLU A O 1
ATOM 2693 N N . ASP A 1 337 ? 16.454 37.979 -32.727 1.00 32.72 337 ASP A N 1
ATOM 2694 C CA . ASP A 1 337 ? 15.529 39.030 -32.299 1.00 32.72 337 ASP A CA 1
ATOM 2695 C C . ASP A 1 337 ? 16.050 40.396 -32.778 1.00 32.72 337 ASP A C 1
ATOM 2697 O O . ASP A 1 337 ? 16.902 41.036 -32.157 1.00 32.72 337 ASP A O 1
ATOM 2701 N N . ASN A 1 338 ? 15.514 40.848 -33.915 1.00 30.80 338 ASN A N 1
ATOM 2702 C CA . ASN A 1 338 ? 15.700 42.202 -34.426 1.00 30.80 338 ASN A CA 1
ATOM 2703 C C . ASN A 1 338 ? 15.094 43.235 -33.460 1.00 30.80 338 ASN A C 1
ATOM 2705 O O . ASN A 1 338 ? 13.876 43.410 -33.412 1.00 30.80 338 ASN A O 1
ATOM 2709 N N . LEU A 1 339 ? 15.947 43.991 -32.766 1.00 34.22 339 LEU A N 1
ATOM 2710 C CA . LEU A 1 339 ? 15.579 45.257 -32.130 1.00 34.22 339 LEU A CA 1
ATOM 2711 C C . LEU A 1 339 ? 16.158 46.422 -32.939 1.00 34.22 339 LEU A C 1
ATOM 2713 O O . LEU A 1 339 ? 17.282 46.869 -32.710 1.00 34.22 339 LEU A O 1
ATOM 2717 N N . GLN A 1 340 ? 15.366 46.919 -33.891 1.00 35.22 340 GLN A N 1
ATOM 2718 C CA . GLN A 1 340 ? 15.586 48.248 -34.457 1.00 35.22 340 GLN A CA 1
ATOM 2719 C C . GLN A 1 340 ? 15.145 49.325 -33.457 1.00 35.22 340 GLN A C 1
ATOM 2721 O O . GLN A 1 340 ? 14.172 49.159 -32.722 1.00 35.22 340 GLN A O 1
ATOM 2726 N N . MET A 1 341 ? 15.888 50.431 -33.443 1.00 32.72 341 MET A N 1
ATOM 2727 C CA . MET A 1 341 ? 15.531 51.661 -32.733 1.00 32.72 341 MET A CA 1
ATOM 2728 C C . MET A 1 341 ? 14.223 52.242 -33.282 1.00 32.72 341 MET A C 1
ATOM 2730 O O . MET A 1 341 ? 14.021 52.191 -34.490 1.00 32.72 341 MET A O 1
ATOM 2734 N N . GLU A 1 342 ? 13.455 52.940 -32.441 1.00 34.72 342 GLU A N 1
ATOM 2735 C CA . GLU A 1 342 ? 13.167 54.365 -32.675 1.00 34.72 342 GLU A CA 1
ATOM 2736 C C . GLU A 1 342 ? 12.581 55.057 -31.426 1.00 34.72 342 GLU A C 1
ATOM 2738 O O . GLU A 1 342 ? 11.724 54.490 -30.750 1.00 34.72 342 GLU A O 1
ATOM 2743 N N . LEU A 1 343 ? 13.050 56.298 -31.201 1.00 36.81 343 LEU A N 1
ATOM 2744 C CA . LEU A 1 343 ? 12.641 57.313 -30.204 1.00 36.81 343 LEU A CA 1
ATOM 2745 C C . LEU A 1 343 ? 12.990 57.061 -28.719 1.00 36.81 343 LEU A C 1
ATOM 2747 O O . LEU A 1 343 ? 12.162 56.506 -27.967 1.00 36.81 343 LEU A O 1
#

Organism: NCBI:txid656916

pLDDT: mean 71.04, std 26.46, range [25.02, 96.88]

Foldseek 3Di:
DVVLLVVCVVPPPDPVVSVVSVLVVVLVVPPDDDDPVVVVCPCPPQVCVLQPPPDDPDPPVVSNVSSVVSVVVVVLVVQLVLLLVLVVLQLQLVVQLVDDDPDDVPDHSSQVSLVVVCVVVVHDSVVSVLSNQLNPLVLVLCQLQALLVSSVVGALCSCCSRPPDDPVNSVVVSVVCVVCCVVCVVVSLVSRQVSLVVSVVSVVLVPDDLVCLLPRPGSNSVSCCVRHVVSNDDPDPPDPDDPPDDDDDDDDDDDDDDDDDDDDDPDPPDDDDDPPSPPPPPDDPPDPCVSVSNPDDPDDDDPPPVNVVVVVVVVVVPDPDDDPDPDDDPDDPDDPPDDDDDD

Secondary structure (DSSP, 8-state):
-HHHHHHHHHH---HHHHHHHHHHHHHHHHS----HHHHHTTTTSSHHHHS-SSSS---HHHHHHHHHHHHHHHHHHHHHHHHHHHHHHHHHHHHHHTS---PPTT--HHHHHHHHHHHHHTS-HHHHHHHHHHHHHHHHHHHHH-THHHHTT-SS-HHIIIII--HHHHHHHHHHHHHHHHHHHHHHHHHHHHHHHHHHHHHHHTT--HHHHHH--SHHHHHHHHH-HHHHSPPP---------------------------------PPPPPTTSTTSSSS-----GGGTTT---S------HHHHHHHHHHHHTT-------------------------

Radius of gyration: 29.01 Å; chains: 1; bounding box: 73×99×81 Å